Protein AF-A0A930B3C6-F1 (afdb_monomer)

Secondary structure (DSSP, 8-state):
--HHHHHHEEEE--SSS-EEEETTEEEEEEEES----HHHHHHHHHHHHHHTT-S----B--TT--SSEEEEEEEEEEETTEEEEEEEEEEEEEETTEEEEEEEEEEEEESS------HHHHHHHHTT---GGGB-SSSEEEETTEEEEPPTT-EEEETTEEEETTTEEEEEEEESSHHHHHHHHHHHHHHHTTSPPPTTEEEEEEEEEEEEEEETTEEEEEEEEEEEEEEE-SS-TT-EEEEEEEEEEEEEEETTEEEEEEEEEETTS---TTTSS-HHHHTTEEPPTT-

pLDDT: mean 91.53, std 7.31, range [47.31, 98.38]

Nearest PDB structures (foldseek):
  3lyd-assembly1_A  TM=5.993E-01  e=1.757E-02  Jonesia denitrificans DSM 20603
  1qyn-assembly1_C  TM=4.813E-01  e=1.389E-01  Escherichia coli
  5mtw-assembly1_B  TM=4.344E-01  e=1.250E-01  Mycobacterium tuberculosis H37Rv
  2ns9-assembly1_B  TM=2.604E-01  e=3.608E-01  Aeropyrum pernix
  2o2a-assembly1_B  TM=3.337E-01  e=1.968E+00  Streptococcus agalactiae 2603V/R

Foldseek 3Di:
DDPQQLQQKAWEPPPPFIWIDGQQKIKTKDKDLDADDPVVVLVVQLVVCVVVVNPFSDWDDDPPDPFDKTKDWHWDDLDQQKIKIWIWMFTWDADPNGIMTMTMIMIGIGGDHDPDDDVVNVVCVVVVSHPPQSYDDDQWGDDPNDIGGHDPQWDDPDRQWIQRPQQWIKHKGWDPDLVSLVRSLVNVVVVVVRDDDDPQKDKDWPDWDWDWKQFLNDTFIWIKIKMWIKGADPPPRVDIDIKIKIKTFGFDDDPNITMTMIIIDIPNRDADPVFRHGPVSVVGIGHPPPD

Structure (mmCIF, N/CA/C/O backbone):
data_AF-A0A930B3C6-F1
#
_entry.id   AF-A0A930B3C6-F1
#
loop_
_atom_site.group_PDB
_atom_site.id
_atom_site.type_symbol
_atom_site.label_atom_id
_atom_site.label_alt_id
_atom_site.label_comp_id
_atom_site.label_asym_id
_atom_site.label_entity_id
_atom_site.label_seq_id
_atom_site.pdbx_PDB_ins_code
_atom_site.Cartn_x
_atom_site.Cartn_y
_atom_site.Cartn_z
_atom_site.occupancy
_atom_site.B_iso_or_equiv
_atom_site.auth_seq_id
_atom_site.auth_comp_id
_atom_site.auth_asym_id
_atom_site.auth_atom_id
_atom_site.pdbx_PDB_model_num
ATOM 1 N N . GLN A 1 1 ? -23.238 -6.873 4.476 1.00 49.72 1 GLN A N 1
ATOM 2 C CA . GLN A 1 1 ? -21.834 -7.102 4.074 1.00 49.72 1 GLN A CA 1
ATOM 3 C C . GLN A 1 1 ? -21.847 -7.661 2.669 1.00 49.72 1 GLN A C 1
ATOM 5 O O . GLN A 1 1 ? -22.502 -8.676 2.438 1.00 49.72 1 GLN A O 1
ATOM 10 N N . THR A 1 2 ? -21.219 -6.973 1.723 1.00 62.22 2 THR A N 1
ATOM 11 C CA . THR A 1 2 ? -21.199 -7.442 0.335 1.00 62.22 2 THR A CA 1
ATOM 12 C C . THR A 1 2 ? -20.066 -8.456 0.169 1.00 62.22 2 THR A C 1
ATOM 14 O O . THR A 1 2 ? -18.955 -8.247 0.649 1.00 62.22 2 THR A O 1
ATOM 17 N N . LYS A 1 3 ? -20.320 -9.582 -0.516 1.00 67.38 3 LYS A N 1
ATOM 18 C CA . LYS A 1 3 ? -19.265 -10.563 -0.854 1.00 67.38 3 LYS A CA 1
ATOM 19 C C . LYS A 1 3 ? -18.105 -9.931 -1.638 1.00 67.38 3 LYS A C 1
ATOM 21 O O . LYS A 1 3 ? -17.033 -10.518 -1.711 1.00 67.38 3 LYS A O 1
ATOM 26 N N . ASP A 1 4 ? -18.336 -8.771 -2.245 1.00 80.44 4 ASP A N 1
ATOM 27 C CA . ASP A 1 4 ? -17.353 -8.045 -3.036 1.00 80.44 4 ASP A CA 1
ATOM 28 C C . ASP A 1 4 ? -16.307 -7.328 -2.168 1.00 80.44 4 ASP A C 1
ATOM 30 O O . ASP A 1 4 ? -15.112 -7.473 -2.403 1.00 80.44 4 ASP A O 1
ATOM 34 N N . ALA A 1 5 ? -16.718 -6.670 -1.080 1.00 86.00 5 ALA A N 1
ATOM 35 C CA . ALA A 1 5 ? -15.793 -6.015 -0.155 1.00 86.00 5 ALA A CA 1
ATOM 36 C C . ALA A 1 5 ? -14.787 -6.979 0.491 1.00 86.00 5 ALA A C 1
ATOM 38 O O . ALA A 1 5 ? -13.601 -6.670 0.579 1.00 86.00 5 ALA A O 1
ATOM 39 N N . GLN A 1 6 ? -15.231 -8.186 0.856 1.00 90.75 6 GLN A N 1
ATOM 40 C CA . GLN A 1 6 ? -14.354 -9.223 1.414 1.00 90.75 6 GLN A CA 1
ATOM 41 C C . GLN A 1 6 ? -13.201 -9.591 0.481 1.00 90.75 6 GLN A C 1
ATOM 43 O O . GLN A 1 6 ? -12.086 -9.806 0.946 1.00 90.75 6 GLN A O 1
ATOM 48 N N . LYS A 1 7 ? -13.437 -9.623 -0.835 1.00 91.06 7 LYS A N 1
ATOM 49 C CA . LYS A 1 7 ? -12.393 -9.946 -1.821 1.00 91.06 7 LYS A CA 1
ATOM 50 C C . LYS A 1 7 ? -11.287 -8.897 -1.869 1.00 91.06 7 LYS A C 1
ATOM 52 O O . LYS A 1 7 ? -10.175 -9.220 -2.276 1.00 91.06 7 LYS A O 1
ATOM 57 N N . ARG A 1 8 ? -11.582 -7.663 -1.456 1.00 93.50 8 ARG A N 1
ATOM 58 C CA . ARG A 1 8 ? -10.638 -6.540 -1.448 1.00 93.50 8 ARG A CA 1
ATOM 59 C C . ARG A 1 8 ? -9.794 -6.474 -0.176 1.00 93.50 8 ARG A C 1
ATOM 61 O O . ARG A 1 8 ? -8.833 -5.710 -0.155 1.00 93.50 8 ARG A O 1
ATOM 68 N N . LEU A 1 9 ? -10.136 -7.252 0.853 1.00 95.19 9 LEU A N 1
ATOM 69 C CA . LEU A 1 9 ? -9.435 -7.279 2.132 1.00 95.19 9 LEU A CA 1
ATOM 70 C C . LEU A 1 9 ? -8.314 -8.319 2.122 1.00 95.19 9 LEU A C 1
ATOM 72 O O . LEU A 1 9 ? -8.553 -9.502 1.882 1.00 95.19 9 LEU A O 1
ATOM 76 N N . TYR A 1 10 ? -7.107 -7.867 2.435 1.00 94.56 10 TYR A N 1
ATOM 77 C CA . TYR A 1 10 ? -5.899 -8.678 2.531 1.00 94.56 10 TYR A CA 1
ATOM 78 C C . TYR A 1 10 ? -5.345 -8.666 3.945 1.00 94.56 10 TYR A C 1
ATOM 80 O O . TYR A 1 10 ? -5.516 -7.687 4.673 1.00 94.56 10 TYR A O 1
ATOM 88 N N . TYR A 1 11 ? -4.665 -9.747 4.316 1.00 93.12 11 TYR A N 1
ATOM 89 C CA . TYR A 1 11 ? -4.078 -9.928 5.638 1.00 93.12 11 TYR A CA 1
ATOM 90 C C . TYR A 1 11 ? -2.655 -10.465 5.523 1.00 93.12 11 TYR A C 1
ATOM 92 O O . TYR A 1 11 ? -2.426 -11.443 4.818 1.00 93.12 11 TYR A O 1
ATOM 100 N N . ASN A 1 12 ? -1.704 -9.849 6.224 1.00 87.44 12 ASN A N 1
ATOM 101 C CA . ASN A 1 12 ? -0.352 -10.375 6.369 1.00 87.44 12 ASN A CA 1
ATOM 102 C C . ASN A 1 12 ? -0.039 -10.626 7.859 1.00 87.44 12 ASN A C 1
ATOM 104 O O . ASN A 1 12 ? -0.018 -9.667 8.637 1.00 87.44 12 ASN A O 1
ATOM 108 N N . PRO A 1 13 ? 0.212 -11.887 8.266 1.00 78.75 13 PRO A N 1
ATOM 109 C CA . PRO A 1 13 ? 0.573 -12.232 9.638 1.00 78.75 13 PRO A CA 1
ATOM 110 C C . PRO A 1 13 ? 2.062 -12.016 9.963 1.00 78.75 13 PRO A C 1
ATOM 112 O O . PRO A 1 13 ? 2.450 -12.208 11.109 1.00 78.75 13 PRO A O 1
ATOM 115 N N . MET A 1 14 ? 2.911 -11.684 8.980 1.00 65.19 14 MET A N 1
ATOM 116 C CA . MET A 1 14 ? 4.375 -11.717 9.129 1.00 65.19 14 MET A CA 1
ATOM 117 C C . MET A 1 14 ? 5.021 -10.464 9.736 1.00 65.19 14 MET A C 1
ATOM 119 O O . MET A 1 14 ? 6.233 -10.454 9.941 1.00 65.19 14 MET A O 1
ATOM 123 N N . GLU A 1 15 ? 4.254 -9.426 10.059 1.00 53.09 15 GLU A N 1
ATOM 124 C CA . GLU A 1 15 ? 4.740 -8.318 10.886 1.00 53.09 15 GLU A CA 1
ATOM 125 C C . GLU A 1 15 ? 4.260 -8.519 12.323 1.00 53.09 15 GLU A C 1
ATOM 127 O O . GLU A 1 15 ? 3.135 -8.963 12.525 1.00 53.09 15 GLU A O 1
ATOM 132 N N . GLY A 1 16 ? 5.095 -8.175 13.313 1.00 58.41 16 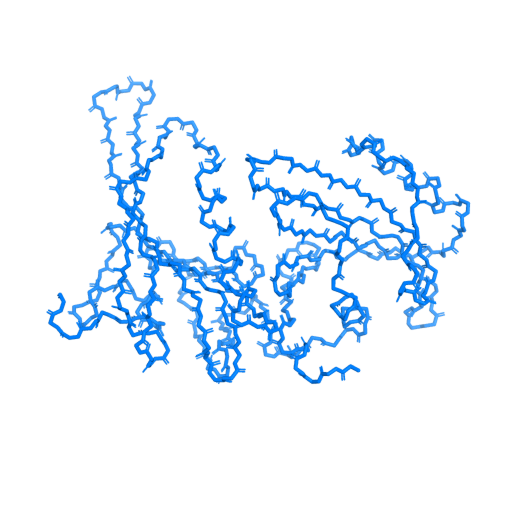GLY A N 1
ATOM 133 C CA . GLY A 1 16 ? 4.819 -8.383 14.743 1.00 58.41 16 GLY A CA 1
ATOM 134 C C . GLY A 1 16 ? 3.414 -7.971 15.214 1.00 58.41 16 GLY A C 1
ATOM 135 O O . GLY A 1 16 ? 2.904 -8.594 16.138 1.00 58.41 16 GLY A O 1
ATOM 136 N N . ASP A 1 17 ? 2.770 -7.014 14.527 1.00 60.84 17 ASP A N 1
ATOM 137 C CA . ASP A 1 17 ? 1.331 -6.755 14.625 1.00 60.84 17 ASP A CA 1
ATOM 138 C C . ASP A 1 17 ? 0.597 -7.135 13.319 1.00 60.84 17 ASP A C 1
ATOM 140 O O . ASP A 1 17 ? 0.996 -6.670 12.244 1.00 60.84 17 ASP A O 1
ATOM 144 N N . PRO A 1 18 ? -0.525 -7.885 13.393 1.00 67.75 18 PRO A N 1
ATOM 145 C CA . PRO A 1 18 ? -1.418 -8.173 12.271 1.00 67.75 18 PRO A CA 1
ATOM 146 C C . PRO A 1 18 ? -1.707 -6.938 11.407 1.00 67.75 18 PRO A C 1
ATOM 148 O O . PRO A 1 18 ? -2.305 -5.966 11.881 1.00 67.75 18 PRO A O 1
ATOM 151 N N . ALA A 1 19 ? -1.327 -6.996 10.128 1.00 87.62 19 ALA A N 1
ATOM 152 C CA . ALA A 1 19 ? -1.560 -5.916 9.177 1.00 87.62 19 ALA A CA 1
ATOM 153 C C . ALA A 1 19 ? -2.599 -6.319 8.126 1.00 87.62 19 ALA A C 1
ATOM 155 O O . ALA A 1 19 ? -2.508 -7.376 7.498 1.00 87.62 19 ALA A O 1
ATOM 156 N N . TYR A 1 20 ? -3.570 -5.440 7.910 1.00 93.88 20 TYR A N 1
ATOM 157 C CA . TYR A 1 20 ? -4.628 -5.582 6.920 1.00 93.88 20 TYR A CA 1
ATOM 158 C C . TYR A 1 20 ? -4.534 -4.465 5.885 1.00 93.88 20 TYR A C 1
ATOM 160 O O . TYR A 1 20 ? -4.103 -3.355 6.205 1.00 93.88 20 TYR A O 1
ATOM 168 N N . ALA A 1 21 ? -4.975 -4.730 4.658 1.00 94.00 21 ALA A N 1
ATOM 169 C CA . ALA A 1 21 ? -5.093 -3.708 3.621 1.00 94.00 21 ALA A CA 1
ATOM 170 C C . ALA A 1 21 ? -6.361 -3.900 2.786 1.00 94.00 21 ALA A C 1
ATOM 172 O O . ALA A 1 21 ? -6.726 -5.030 2.461 1.00 94.00 21 ALA A O 1
ATOM 173 N N . MET A 1 22 ? -7.019 -2.795 2.435 1.00 94.56 22 MET A N 1
ATOM 174 C CA . MET A 1 22 ? -8.199 -2.773 1.569 1.00 94.56 22 MET A CA 1
ATOM 175 C C . MET A 1 22 ? -8.278 -1.426 0.845 1.00 94.56 22 MET A C 1
ATOM 177 O O . MET A 1 22 ? -8.374 -0.374 1.477 1.00 94.56 22 MET A O 1
ATOM 181 N N . GLY A 1 23 ? -8.203 -1.444 -0.489 1.00 93.25 23 GLY A N 1
ATOM 182 C CA . GLY A 1 23 ? -8.085 -0.223 -1.293 1.00 93.25 23 GLY A CA 1
ATOM 183 C C . GLY A 1 23 ? -6.900 0.645 -0.852 1.00 93.25 23 GLY A C 1
ATOM 184 O O . GLY A 1 23 ? -5.773 0.161 -0.750 1.00 93.25 23 GLY A O 1
ATOM 185 N N . LYS A 1 24 ? -7.170 1.924 -0.559 1.00 90.94 24 LYS A N 1
ATOM 186 C CA . LYS A 1 24 ? -6.182 2.903 -0.062 1.00 90.94 24 LYS A CA 1
ATOM 187 C C . LYS A 1 24 ? -5.849 2.774 1.433 1.00 90.94 24 LYS A C 1
ATOM 189 O O . LYS A 1 24 ? -4.988 3.504 1.922 1.00 90.94 24 LYS A O 1
ATOM 194 N N . TYR A 1 25 ? -6.534 1.895 2.167 1.00 94.12 25 TYR A N 1
ATOM 195 C CA . TYR A 1 25 ? -6.426 1.789 3.620 1.00 94.12 25 TYR A CA 1
ATOM 196 C C . TYR A 1 25 ? -5.493 0.660 4.050 1.00 94.12 25 TYR A C 1
ATOM 198 O O . TYR A 1 25 ? -5.563 -0.457 3.532 1.00 94.12 25 TYR A O 1
ATOM 206 N N . LYS A 1 26 ? -4.668 0.935 5.062 1.00 93.69 26 LYS A N 1
ATOM 207 C CA . LYS A 1 26 ? -3.939 -0.067 5.848 1.00 93.69 26 LYS A CA 1
ATOM 208 C C . LYS A 1 26 ? -4.413 -0.005 7.292 1.00 93.69 26 LYS A C 1
ATOM 210 O O . LYS A 1 26 ? -4.645 1.082 7.807 1.00 93.69 26 LYS A O 1
ATOM 215 N N . LEU A 1 27 ? -4.538 -1.149 7.951 1.00 94.12 27 LEU A N 1
ATOM 216 C CA . LEU A 1 27 ? -4.989 -1.242 9.337 1.00 94.12 27 LEU A CA 1
ATOM 217 C C . LEU A 1 27 ? -4.056 -2.168 10.114 1.00 94.12 27 LEU A C 1
ATOM 219 O O . LEU A 1 27 ? -3.852 -3.312 9.715 1.00 94.12 27 LEU A O 1
ATOM 223 N N . LYS A 1 28 ? -3.516 -1.679 11.230 1.00 93.00 28 LYS A N 1
ATOM 224 C CA . LYS A 1 28 ? -2.840 -2.496 12.247 1.00 93.00 28 LYS A CA 1
ATOM 225 C C . LYS A 1 28 ? -3.756 -2.642 13.453 1.00 93.00 28 LYS A C 1
ATOM 227 O O . LYS A 1 28 ? -4.314 -1.640 13.902 1.00 93.00 28 LYS A O 1
ATOM 232 N N . LEU A 1 29 ? -3.937 -3.869 13.936 1.00 91.19 29 LEU A N 1
ATOM 233 C CA . LEU A 1 29 ? -4.841 -4.172 15.046 1.00 91.19 29 LEU A CA 1
ATOM 234 C C . LEU A 1 29 ? -4.070 -4.781 16.215 1.00 91.19 29 LEU A C 1
ATOM 236 O O . LEU A 1 29 ? -3.447 -5.829 16.064 1.00 91.19 29 LEU A O 1
ATOM 240 N N . GLN A 1 30 ? -4.183 -4.153 17.379 1.00 89.94 30 GLN A N 1
ATOM 241 C CA . GLN A 1 30 ? -3.633 -4.632 18.644 1.00 89.94 30 GLN A CA 1
ATOM 242 C C . GLN A 1 30 ? -4.775 -4.887 19.629 1.00 89.94 30 GLN A C 1
ATOM 244 O O . GLN A 1 30 ? -5.747 -4.132 19.655 1.00 89.94 30 GLN A O 1
ATOM 249 N N . GLY A 1 31 ? -4.670 -5.948 20.429 1.00 88.88 31 GLY A N 1
ATOM 250 C CA . GLY A 1 31 ? -5.675 -6.305 21.428 1.00 88.88 31 GLY A CA 1
ATOM 251 C C . GLY A 1 31 ? -5.100 -6.342 22.836 1.00 88.88 31 GLY A C 1
ATOM 252 O O . GLY A 1 31 ? -4.018 -6.882 23.051 1.00 88.88 31 GLY A O 1
ATOM 253 N N . PHE A 1 32 ? -5.855 -5.797 23.785 1.00 88.56 32 PHE A N 1
ATOM 254 C CA . PHE A 1 32 ? -5.514 -5.720 25.200 1.00 88.56 32 PHE A CA 1
ATOM 255 C C . PHE A 1 32 ? -6.617 -6.388 26.023 1.00 88.56 32 PHE A C 1
ATOM 257 O O . PHE A 1 32 ? -7.808 -6.221 25.743 1.00 88.56 32 PHE A O 1
ATOM 264 N N . ALA A 1 33 ? -6.221 -7.149 27.045 1.00 88.06 33 ALA A N 1
ATOM 265 C CA . ALA A 1 33 ? -7.132 -7.800 27.986 1.00 88.06 33 ALA A CA 1
ATOM 266 C C . ALA A 1 33 ? -7.655 -6.794 29.031 1.00 88.06 33 ALA A C 1
ATOM 268 O O . ALA A 1 33 ? -7.457 -6.955 30.232 1.00 88.06 33 ALA A O 1
ATOM 269 N N . GLU A 1 34 ? -8.286 -5.730 28.544 1.00 87.69 34 GLU A N 1
ATOM 270 C CA . GLU A 1 34 ? -8.824 -4.613 29.317 1.00 87.69 34 GLU A CA 1
ATOM 271 C C . GLU A 1 34 ? -10.259 -4.340 28.863 1.00 87.69 34 GLU A C 1
ATOM 273 O O . GLU A 1 34 ? -10.587 -4.504 27.687 1.00 87.69 34 GLU A O 1
ATOM 278 N N . SER A 1 35 ? -11.128 -3.915 29.777 1.00 88.88 35 SER A N 1
ATOM 279 C CA . SER A 1 35 ? -12.481 -3.496 29.419 1.00 88.88 35 SER A CA 1
ATOM 280 C C . SER A 1 35 ? -12.492 -2.058 28.903 1.00 88.88 35 SER A C 1
ATOM 282 O O . SER A 1 35 ? -11.696 -1.209 29.306 1.00 88.88 35 SER A O 1
ATOM 284 N N . PHE A 1 36 ? -13.430 -1.763 28.005 1.00 92.69 36 PHE A N 1
ATOM 285 C CA . PHE A 1 36 ? -13.649 -0.398 27.545 1.00 92.69 36 PHE A CA 1
ATOM 286 C C . PHE A 1 36 ? -14.388 0.402 28.621 1.00 92.69 36 PHE A C 1
ATOM 288 O O . PHE A 1 36 ? -15.610 0.318 28.745 1.00 92.69 36 PHE A O 1
ATOM 295 N N . ASP A 1 37 ? -13.645 1.201 29.379 1.00 94.50 37 ASP A N 1
ATOM 296 C CA . ASP A 1 37 ? -14.203 2.245 30.236 1.00 94.50 37 ASP A CA 1
ATOM 297 C C . ASP A 1 37 ? -14.057 3.615 29.568 1.00 94.50 37 ASP A C 1
ATOM 299 O O . ASP A 1 37 ? -13.004 3.953 29.025 1.00 94.50 37 ASP A O 1
ATOM 303 N N . THR A 1 38 ? -15.114 4.426 29.603 1.00 93.00 38 THR A N 1
ATOM 304 C CA . THR A 1 38 ? -15.140 5.703 28.876 1.00 93.00 38 THR A CA 1
ATOM 305 C C . THR A 1 38 ? -14.103 6.698 29.397 1.00 93.00 38 THR A C 1
ATOM 307 O O . THR A 1 38 ? -13.466 7.385 28.594 1.00 93.00 38 THR A O 1
ATOM 310 N N . LEU A 1 39 ? -13.932 6.806 30.716 1.00 93.56 39 LEU A N 1
ATOM 311 C CA . LEU A 1 39 ? -13.027 7.784 31.316 1.00 93.56 39 LEU A CA 1
ATOM 312 C C . LEU A 1 39 ? -11.572 7.338 31.144 1.00 93.56 39 LEU A C 1
ATOM 314 O O . LEU A 1 39 ? -10.736 8.116 30.676 1.00 93.56 39 LEU A O 1
ATOM 318 N N . VAL A 1 40 ? -11.295 6.068 31.447 1.00 92.75 40 VAL A N 1
ATOM 319 C CA . VAL A 1 40 ? -9.966 5.461 31.304 1.00 92.75 40 VAL A CA 1
ATOM 320 C C . VAL A 1 40 ? -9.520 5.482 29.845 1.00 92.75 40 VAL A C 1
ATOM 322 O O . VAL A 1 40 ? -8.400 5.901 29.558 1.00 92.75 40 VAL A O 1
ATOM 325 N N . THR A 1 41 ? -10.398 5.127 28.901 1.00 94.06 41 THR A N 1
ATOM 326 C CA . THR A 1 41 ? -10.058 5.123 27.469 1.00 94.06 41 THR A CA 1
ATOM 327 C C . THR A 1 41 ? -9.690 6.520 26.982 1.00 94.06 41 THR A C 1
ATOM 329 O O . THR A 1 41 ? -8.654 6.687 26.341 1.00 94.06 41 THR A O 1
ATOM 332 N N . LYS A 1 42 ? -10.477 7.550 27.326 1.00 93.88 42 LYS A N 1
ATOM 333 C CA . LYS A 1 42 ? -10.155 8.938 26.952 1.00 93.88 42 LYS A CA 1
ATOM 334 C C . LYS A 1 42 ? -8.812 9.382 27.533 1.00 93.88 42 LYS A C 1
ATOM 336 O O . LYS A 1 42 ? -8.020 9.998 26.822 1.00 93.88 42 LYS A O 1
ATOM 341 N N . GLN A 1 43 ? -8.523 9.035 28.787 1.00 93.00 43 GLN A N 1
ATOM 342 C CA . GLN A 1 43 ? -7.234 9.350 29.404 1.00 93.00 43 GLN A CA 1
ATOM 343 C C . GLN A 1 43 ? -6.071 8.615 28.717 1.00 93.00 43 GLN A C 1
ATOM 345 O O . GLN A 1 43 ? -5.040 9.227 28.426 1.00 93.00 43 GLN A O 1
ATOM 350 N N . ASN A 1 44 ? -6.243 7.330 28.399 1.00 91.38 44 ASN A N 1
ATOM 351 C CA . ASN A 1 44 ? -5.256 6.526 27.677 1.00 91.38 44 ASN A CA 1
ATOM 352 C C . ASN A 1 44 ? -4.992 7.080 26.274 1.00 91.38 44 ASN A C 1
ATOM 354 O O . ASN A 1 44 ? -3.837 7.144 25.855 1.00 91.38 44 ASN A O 1
ATOM 358 N N . MET A 1 45 ? -6.025 7.559 25.580 1.00 93.56 45 MET A N 1
ATOM 359 C CA . MET A 1 45 ? -5.890 8.233 24.287 1.00 93.56 45 MET A CA 1
ATOM 360 C C . MET A 1 45 ? -5.072 9.519 24.391 1.00 93.56 45 MET A C 1
ATOM 362 O O . MET A 1 45 ? -4.156 9.721 23.599 1.00 93.56 45 MET A O 1
ATOM 366 N N . VAL A 1 46 ? -5.335 10.363 25.393 1.00 92.81 46 VAL A N 1
ATOM 367 C CA . VAL A 1 46 ? -4.542 11.583 25.627 1.00 92.81 46 VAL A CA 1
ATOM 368 C C . VAL A 1 46 ? -3.078 11.235 25.916 1.00 92.81 46 VAL A C 1
ATOM 370 O O . VAL A 1 46 ? -2.168 11.872 25.380 1.00 92.81 46 VAL A O 1
ATOM 373 N N . ASN A 1 47 ? -2.827 10.204 26.726 1.00 91.94 47 ASN A N 1
ATOM 374 C CA . ASN A 1 47 ? -1.472 9.735 27.025 1.00 91.94 47 ASN A CA 1
ATOM 375 C C . ASN A 1 47 ? -0.774 9.183 25.772 1.00 91.94 47 ASN A C 1
ATOM 377 O O . ASN A 1 47 ? 0.389 9.508 25.520 1.00 91.94 47 ASN A O 1
ATOM 381 N N . PHE A 1 48 ? -1.489 8.401 24.959 1.00 90.38 48 PHE A N 1
ATOM 382 C CA . PHE A 1 48 ? -1.010 7.897 23.674 1.00 90.38 48 PHE A CA 1
ATOM 383 C C . PHE A 1 48 ? -0.656 9.046 22.728 1.00 90.38 48 PHE A C 1
ATOM 385 O O . PHE A 1 48 ? 0.426 9.038 22.141 1.00 90.38 48 PHE A O 1
ATOM 392 N N . ALA A 1 49 ? -1.521 10.055 22.614 1.00 91.19 49 ALA A N 1
ATOM 393 C CA . ALA A 1 49 ? -1.291 11.218 21.767 1.00 91.19 49 ALA A CA 1
ATOM 394 C C . ALA A 1 49 ? -0.016 11.965 22.175 1.00 91.19 49 ALA A C 1
ATOM 396 O O . ALA A 1 49 ? 0.853 12.199 21.338 1.00 91.19 49 ALA A O 1
ATOM 397 N N . LYS A 1 50 ? 0.149 12.244 23.476 1.00 91.25 50 LYS A N 1
ATOM 398 C CA . LYS A 1 50 ? 1.351 12.894 24.024 1.00 91.25 50 LYS A CA 1
ATOM 399 C C . LYS A 1 50 ? 2.618 12.085 23.751 1.00 91.25 50 LYS A C 1
ATOM 401 O O . LYS A 1 50 ? 3.598 12.645 23.270 1.00 91.25 50 LYS A O 1
ATOM 406 N N . LYS A 1 51 ? 2.588 10.773 24.016 1.00 91.88 51 LYS A N 1
ATOM 407 C CA . LYS A 1 51 ? 3.726 9.864 23.795 1.00 91.88 51 LYS A CA 1
ATOM 408 C C . LYS A 1 51 ? 4.149 9.804 22.324 1.00 91.88 51 LYS A C 1
ATOM 410 O O . LYS A 1 51 ? 5.331 9.656 22.045 1.00 91.88 51 LYS A O 1
ATOM 415 N N . ASN A 1 52 ? 3.193 9.909 21.403 1.00 87.56 52 ASN A N 1
ATOM 416 C CA . ASN A 1 52 ? 3.428 9.815 19.962 1.00 87.56 52 ASN A CA 1
ATOM 417 C C . ASN A 1 52 ? 3.461 11.183 19.260 1.00 87.56 52 ASN A C 1
ATOM 419 O O . ASN A 1 52 ? 3.408 11.235 18.034 1.00 87.56 52 ASN A O 1
ATOM 423 N N . HIS A 1 53 ? 3.531 12.286 20.015 1.00 88.75 53 HIS A N 1
ATOM 424 C CA . HIS A 1 53 ? 3.559 13.655 19.486 1.00 88.75 53 HIS A CA 1
ATOM 425 C C . HIS A 1 53 ? 2.394 13.990 18.529 1.00 88.75 53 HIS A C 1
ATOM 427 O O . HIS A 1 53 ? 2.542 14.766 17.584 1.00 88.75 53 HIS A O 1
ATOM 433 N N . ILE A 1 54 ? 1.213 13.419 18.779 1.00 88.81 54 ILE A N 1
ATOM 434 C CA . ILE A 1 54 ? -0.022 13.748 18.062 1.00 88.81 54 ILE A CA 1
ATOM 435 C C . ILE A 1 54 ? -0.609 15.021 18.680 1.00 88.81 54 ILE A C 1
ATOM 437 O O . ILE A 1 54 ? -0.914 15.055 19.871 1.00 88.81 54 ILE A O 1
ATOM 441 N N . LEU A 1 55 ? -0.760 16.065 17.858 1.00 86.31 55 LEU A N 1
ATOM 442 C CA . LEU A 1 55 ? -1.235 17.382 18.298 1.00 86.31 55 LEU A CA 1
ATOM 443 C C . LEU A 1 55 ? -2.723 17.386 18.671 1.00 86.31 55 LEU A C 1
ATOM 445 O O . LEU A 1 55 ? -3.106 18.018 19.653 1.00 86.31 55 LEU A O 1
ATOM 449 N N . ASP A 1 56 ? -3.559 16.683 17.901 1.00 88.12 56 ASP A N 1
ATOM 450 C CA . ASP A 1 56 ? -4.980 16.542 18.212 1.00 88.12 56 ASP A CA 1
ATOM 451 C C . ASP A 1 56 ? -5.168 15.479 19.299 1.00 88.12 56 ASP A C 1
ATOM 453 O O . ASP A 1 56 ? -5.017 14.278 19.071 1.00 88.12 56 ASP A O 1
ATOM 457 N N . THR A 1 57 ? -5.463 15.947 20.507 1.00 89.69 57 THR A N 1
ATOM 458 C CA . THR A 1 57 ? -5.665 15.101 21.689 1.00 89.69 57 THR A CA 1
ATOM 459 C C . THR A 1 57 ? -7.139 14.905 22.025 1.00 89.69 57 THR A C 1
ATOM 461 O O . THR A 1 57 ? -7.437 14.259 23.028 1.00 89.69 57 THR A O 1
ATOM 464 N N . ILE A 1 58 ? -8.059 15.453 21.222 1.00 91.88 58 ILE A N 1
ATOM 465 C CA . ILE A 1 58 ? -9.495 15.442 21.503 1.00 91.88 58 ILE A CA 1
ATOM 466 C C . ILE A 1 58 ? -10.089 14.121 20.994 1.00 91.88 58 ILE A C 1
ATOM 468 O O . ILE A 1 58 ? -10.122 13.895 19.784 1.00 91.88 58 ILE A O 1
ATOM 472 N N . PRO A 1 59 ? -10.598 13.237 21.876 1.00 93.56 59 PRO A N 1
ATOM 473 C CA . PRO A 1 59 ? -11.246 12.005 21.441 1.00 93.56 59 PRO A CA 1
ATOM 474 C C . PRO A 1 59 ? -12.537 12.305 20.671 1.00 93.56 59 PRO A C 1
ATOM 476 O O . PRO A 1 59 ? -13.442 12.961 21.192 1.00 93.56 59 PRO A O 1
ATOM 479 N N . LYS A 1 60 ? -12.638 11.782 19.448 1.00 94.12 60 LYS A N 1
ATOM 480 C CA . LYS A 1 60 ? -13.800 11.921 18.557 1.00 94.12 60 LYS A CA 1
ATOM 481 C C . LYS A 1 60 ? -14.619 10.631 18.513 1.00 94.12 60 LYS A C 1
ATOM 483 O O . LYS A 1 60 ? -14.131 9.563 18.886 1.00 94.12 60 LYS A O 1
ATOM 488 N N . GLN A 1 61 ? -15.859 10.724 18.036 1.00 93.50 61 GLN A N 1
ATOM 489 C CA . GLN A 1 61 ? -16.729 9.575 17.769 1.00 93.50 61 GLN A CA 1
ATOM 490 C C . GLN A 1 61 ? -17.165 9.559 16.312 1.00 93.50 61 GLN A C 1
ATOM 492 O O . GLN A 1 61 ? -17.458 10.601 15.730 1.00 93.50 61 GLN A O 1
ATOM 497 N N . ASN A 1 62 ? -17.208 8.368 15.724 1.00 91.50 62 ASN A N 1
ATOM 498 C CA . ASN A 1 62 ? -17.694 8.161 14.373 1.00 91.50 62 ASN A CA 1
ATOM 499 C C . ASN A 1 62 ? -19.141 7.647 14.456 1.00 91.50 62 ASN A C 1
ATOM 501 O O . ASN A 1 62 ? -19.355 6.505 14.866 1.00 91.50 62 ASN A O 1
ATOM 505 N N . PRO A 1 63 ? -20.147 8.443 14.047 1.00 90.69 63 PRO A N 1
ATOM 506 C CA . PRO A 1 63 ? -21.558 8.084 14.214 1.00 90.69 63 PRO A CA 1
ATOM 507 C C . PRO A 1 63 ? -21.973 6.850 13.401 1.00 90.69 63 PRO A C 1
ATOM 509 O O . PRO A 1 63 ? -23.035 6.282 13.633 1.00 90.69 63 PRO A O 1
ATOM 512 N N . ARG A 1 64 ? -21.145 6.422 12.441 1.00 89.75 64 ARG A N 1
ATOM 513 C CA . ARG A 1 64 ? -21.389 5.236 11.616 1.00 89.75 64 ARG A CA 1
ATOM 514 C C . ARG A 1 64 ? -20.919 3.926 12.276 1.00 89.75 64 ARG A C 1
ATOM 516 O O . ARG A 1 64 ? -21.149 2.861 11.711 1.00 89.75 64 ARG A O 1
ATOM 523 N N . LEU A 1 65 ? -20.256 3.979 13.436 1.00 89.38 65 LEU A N 1
ATOM 524 C CA . LEU A 1 65 ? -19.814 2.799 14.188 1.00 89.38 65 LEU A CA 1
ATOM 525 C C . LEU A 1 65 ? -20.729 2.558 15.395 1.00 89.38 65 LEU A C 1
ATOM 527 O O . LEU A 1 65 ? -20.816 3.384 16.297 1.00 89.38 65 LEU A O 1
ATOM 531 N N . ALA A 1 66 ? -21.377 1.391 15.428 1.00 89.25 66 ALA A N 1
ATOM 532 C CA . ALA A 1 66 ? -22.369 1.032 16.449 1.00 89.25 66 ALA A CA 1
ATOM 533 C C . ALA A 1 66 ? -21.772 0.491 17.766 1.00 89.25 66 ALA A C 1
ATOM 535 O O . ALA A 1 66 ? -22.504 0.180 18.701 1.00 89.25 66 ALA A O 1
ATOM 536 N N . MET A 1 67 ? -20.451 0.335 17.836 1.00 90.69 67 MET A N 1
ATOM 537 C CA . MET A 1 67 ? -19.737 -0.213 18.994 1.00 90.69 67 MET A CA 1
ATOM 538 C C . MET A 1 67 ? -19.117 0.892 19.853 1.00 90.69 67 MET A C 1
ATOM 540 O O . MET A 1 67 ? -18.829 1.965 19.319 1.00 90.69 67 MET A O 1
ATOM 544 N N . PRO A 1 68 ? -18.868 0.660 21.156 1.00 94.81 68 PRO A N 1
ATOM 545 C CA . PRO A 1 68 ? -18.159 1.617 21.998 1.00 94.81 68 PRO A CA 1
ATOM 546 C C . PRO A 1 68 ? -16.779 1.912 21.418 1.00 94.81 68 PRO A C 1
ATOM 548 O O . PRO A 1 68 ? -15.957 1.011 21.261 1.00 94.81 68 PRO A O 1
ATOM 551 N N . HIS A 1 69 ? -16.531 3.166 21.061 1.00 96.00 69 HIS A N 1
ATOM 552 C CA . HIS A 1 69 ? -15.243 3.569 20.525 1.00 96.00 69 HIS A CA 1
ATOM 553 C C . HIS A 1 69 ? -14.995 5.064 20.713 1.00 96.00 69 HIS A C 1
ATOM 555 O O . HIS A 1 69 ? -15.922 5.858 20.904 1.00 96.00 69 HIS A O 1
ATOM 561 N N . TYR A 1 70 ? -13.726 5.425 20.591 1.00 96.56 70 TYR A N 1
ATOM 562 C CA . TYR A 1 70 ? -13.262 6.782 20.339 1.00 96.56 70 TYR A CA 1
ATOM 563 C C . TYR A 1 70 ? -12.086 6.724 19.367 1.00 96.56 70 TYR A C 1
ATOM 565 O O . TYR A 1 70 ? -11.421 5.692 19.263 1.00 96.56 70 TYR A O 1
ATOM 573 N N . TYR A 1 71 ? -11.804 7.816 18.664 1.00 95.56 71 TYR A N 1
ATOM 574 C CA . TYR A 1 71 ? -10.618 7.893 17.816 1.00 95.56 71 TYR A CA 1
ATOM 575 C C . TYR A 1 71 ? -9.883 9.227 17.921 1.00 95.56 71 TYR A C 1
ATOM 577 O O . TYR A 1 71 ? -10.458 10.244 18.311 1.00 95.56 71 TYR A O 1
ATOM 585 N N . LEU A 1 72 ? -8.598 9.189 17.576 1.00 95.31 72 LEU A N 1
ATOM 586 C CA . LEU A 1 72 ? -7.745 10.353 17.346 1.00 95.31 72 LEU A CA 1
ATOM 587 C C . LEU A 1 72 ? -7.338 10.415 15.880 1.00 95.31 72 LEU A C 1
ATOM 589 O O . LEU A 1 72 ? -7.276 9.388 15.200 1.00 95.31 72 LEU A O 1
ATOM 593 N N . THR A 1 73 ? -6.999 11.614 15.423 1.00 93.56 73 THR A N 1
ATOM 594 C CA . THR A 1 73 ? -6.539 11.862 14.056 1.00 93.56 73 THR A CA 1
ATOM 595 C C . THR A 1 73 ? -5.167 12.501 14.047 1.00 93.56 73 THR A C 1
ATOM 597 O O . THR A 1 73 ? -4.870 13.389 14.842 1.00 93.56 73 THR A O 1
ATOM 600 N N . HIS A 1 74 ? -4.343 12.079 13.101 1.00 92.75 74 HIS A N 1
ATOM 601 C CA . HIS A 1 74 ? -3.051 12.671 12.820 1.00 92.75 74 HIS A CA 1
ATOM 602 C C . HIS A 1 74 ? -2.883 12.813 11.310 1.00 92.75 74 HIS A C 1
ATOM 604 O O . HIS A 1 74 ? -3.122 11.866 10.561 1.00 92.75 74 HIS A O 1
ATOM 610 N N . TYR A 1 75 ? -2.439 13.989 10.876 1.00 93.25 75 TYR A N 1
ATOM 611 C CA . TYR A 1 75 ? -2.200 14.292 9.472 1.00 93.25 75 TYR A CA 1
ATOM 612 C C . TYR A 1 75 ? -0.758 14.705 9.272 1.00 93.25 75 TYR A C 1
ATOM 614 O O . TYR A 1 75 ? -0.232 15.541 10.010 1.00 93.25 75 TYR A O 1
ATOM 622 N N . LYS A 1 76 ? -0.149 14.169 8.222 1.00 92.19 76 LYS A N 1
ATOM 623 C CA . LYS A 1 76 ? 1.167 14.585 7.763 1.00 92.19 76 LYS A CA 1
ATOM 624 C C . LYS A 1 76 ? 1.063 15.041 6.315 1.00 92.19 76 LYS A C 1
ATOM 626 O O . LYS A 1 76 ? 0.747 14.244 5.430 1.00 92.19 76 LYS A O 1
ATOM 631 N N . LYS A 1 77 ? 1.337 16.326 6.079 1.00 92.62 77 LYS A N 1
ATOM 632 C CA . LYS A 1 77 ? 1.506 16.855 4.725 1.00 92.62 77 LYS A CA 1
ATOM 633 C C . LYS A 1 77 ? 2.846 16.373 4.185 1.00 92.62 77 LYS A C 1
ATOM 635 O O . LYS A 1 77 ? 3.883 16.664 4.776 1.00 92.62 77 LYS A O 1
ATOM 640 N N . ASN A 1 78 ? 2.811 15.647 3.079 1.00 89.19 78 ASN A N 1
ATOM 641 C CA . ASN A 1 78 ? 4.006 15.160 2.397 1.00 89.19 78 ASN A CA 1
ATOM 642 C C . ASN A 1 78 ? 4.317 15.976 1.133 1.00 89.19 78 ASN A C 1
ATOM 644 O O . ASN A 1 78 ? 5.479 16.157 0.792 1.00 89.19 78 ASN A O 1
ATOM 648 N N . GLY A 1 79 ? 3.279 16.503 0.481 1.00 87.19 79 GLY A N 1
ATOM 649 C CA . GLY A 1 79 ? 3.361 17.377 -0.688 1.00 87.19 79 GLY A CA 1
ATOM 650 C C . GLY A 1 79 ? 2.098 18.226 -0.821 1.00 87.19 79 GLY A C 1
ATOM 651 O O . GLY A 1 79 ? 1.242 18.199 0.065 1.00 87.19 79 GLY A O 1
ATOM 652 N N . GLU A 1 80 ? 1.968 18.998 -1.902 1.00 85.75 80 GLU A N 1
ATOM 653 C CA . GLU A 1 80 ? 0.789 19.853 -2.128 1.00 85.75 80 GLU A CA 1
ATOM 654 C C . GLU A 1 80 ? -0.516 19.049 -2.131 1.00 85.75 80 GLU A C 1
ATOM 656 O O . GLU A 1 80 ? -1.407 19.362 -1.342 1.00 85.75 80 GLU A O 1
ATOM 661 N N . ASN A 1 81 ? -0.553 17.962 -2.909 1.00 87.19 81 ASN A N 1
ATOM 662 C CA . ASN A 1 81 ? -1.705 17.068 -3.066 1.00 87.19 81 ASN A CA 1
ATOM 663 C C . ASN A 1 81 ? -1.443 15.677 -2.473 1.00 87.19 81 ASN A C 1
ATOM 665 O O . ASN A 1 81 ? -1.953 14.673 -2.956 1.00 87.19 81 ASN A O 1
ATOM 669 N N . HIS A 1 82 ? -0.620 15.596 -1.425 1.00 92.69 82 HIS A N 1
ATOM 670 C CA . HIS A 1 82 ? -0.317 14.318 -0.793 1.00 92.69 82 HIS A CA 1
ATOM 671 C C . HIS A 1 82 ? -0.308 14.445 0.726 1.00 92.69 82 HIS A C 1
ATOM 673 O O . HIS A 1 82 ? 0.649 14.934 1.338 1.00 92.69 82 HIS A O 1
ATOM 679 N N . TRP A 1 83 ? -1.361 13.922 1.341 1.00 94.25 83 TRP A N 1
ATOM 680 C CA . TRP A 1 83 ? -1.539 13.845 2.783 1.00 94.25 83 TRP A CA 1
ATOM 681 C C . TRP A 1 83 ? -1.576 12.396 3.225 1.00 94.25 83 TRP A C 1
ATOM 683 O O . TRP A 1 83 ? -2.318 11.582 2.682 1.00 94.25 83 TRP A O 1
ATOM 693 N N . GLN A 1 84 ? -0.772 12.083 4.233 1.00 92.94 84 GLN A N 1
ATOM 694 C CA . GLN A 1 84 ? -0.902 10.844 4.974 1.00 92.94 84 GLN A CA 1
ATOM 695 C C . GLN A 1 84 ? -1.843 11.089 6.152 1.00 92.94 84 GLN A C 1
ATOM 697 O O . GLN A 1 84 ? -1.565 11.929 7.012 1.00 92.94 84 GLN A O 1
ATOM 702 N N . ASN A 1 85 ? -2.940 10.340 6.186 1.00 94.75 85 ASN A N 1
ATOM 703 C CA . ASN A 1 85 ? -3.928 10.386 7.257 1.00 94.75 85 ASN A CA 1
ATOM 704 C C . ASN A 1 85 ? -3.767 9.148 8.127 1.00 94.75 85 ASN A C 1
ATOM 706 O O . ASN A 1 85 ? -3.698 8.031 7.607 1.00 94.75 85 ASN A O 1
ATOM 710 N N . THR A 1 86 ? -3.745 9.348 9.436 1.00 94.31 86 THR A N 1
ATOM 711 C CA . THR A 1 86 ? -3.714 8.279 10.427 1.00 94.31 86 THR A CA 1
ATOM 712 C C . THR A 1 86 ? -4.853 8.487 11.412 1.00 94.31 86 THR A C 1
ATOM 714 O O . THR A 1 86 ? -4.961 9.540 12.039 1.00 94.31 86 THR A O 1
ATOM 717 N N . MET A 1 87 ? -5.677 7.462 11.578 1.00 94.25 87 MET A N 1
ATOM 718 C CA . MET A 1 87 ? -6.779 7.420 12.525 1.00 94.25 87 MET A CA 1
ATOM 719 C C . MET A 1 87 ? -6.508 6.296 13.520 1.00 94.25 87 MET A C 1
ATOM 721 O O . MET A 1 87 ? -6.319 5.147 13.122 1.00 94.25 87 MET A O 1
ATOM 725 N N . VAL A 1 88 ? -6.476 6.619 14.810 1.00 94.56 88 VAL A N 1
ATOM 726 C CA . VAL A 1 88 ? -6.212 5.645 15.877 1.00 94.56 88 VAL A CA 1
ATOM 727 C C . VAL A 1 88 ? -7.489 5.448 16.672 1.00 94.56 88 VAL A C 1
ATOM 729 O O . VAL A 1 88 ? -7.875 6.320 17.448 1.00 94.56 88 VAL A O 1
ATOM 732 N N . TYR A 1 89 ? -8.149 4.317 16.451 1.00 95.25 89 TYR A N 1
ATOM 733 C CA . TYR A 1 89 ? -9.379 3.934 17.129 1.00 95.25 89 TYR A CA 1
ATOM 734 C C . TYR A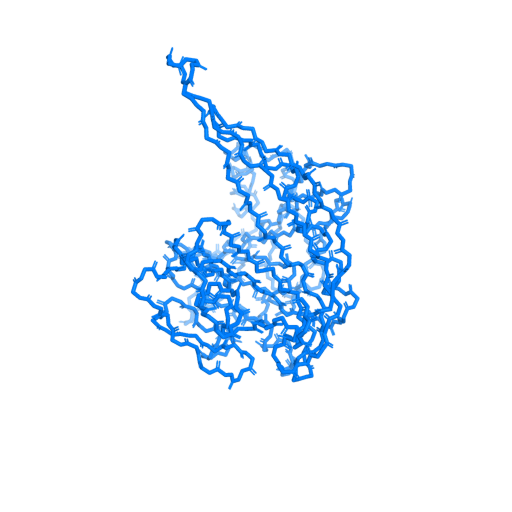 1 89 ? -9.073 3.102 18.369 1.00 95.25 89 TYR A C 1
ATOM 736 O O . TYR A 1 89 ? -8.296 2.154 18.305 1.00 95.25 89 TYR A O 1
ATOM 744 N N . PHE A 1 90 ? -9.746 3.425 19.465 1.00 96.12 90 PHE A N 1
ATOM 745 C CA . PHE A 1 90 ? -9.841 2.624 20.677 1.00 96.12 90 PHE A CA 1
ATOM 746 C C . PHE A 1 90 ? -11.258 2.064 20.710 1.00 96.12 90 PHE A C 1
ATOM 748 O O . PHE A 1 90 ? -12.214 2.838 20.737 1.00 96.12 90 PHE A O 1
ATOM 755 N N . ILE A 1 91 ? -11.398 0.745 20.635 1.00 95.31 91 ILE A N 1
ATOM 756 C CA . ILE A 1 91 ? -12.671 0.060 20.394 1.00 95.31 91 ILE A CA 1
ATOM 757 C C . ILE A 1 91 ? -12.904 -0.954 21.508 1.00 95.31 91 ILE A C 1
ATOM 759 O O . ILE A 1 91 ? -12.078 -1.838 21.730 1.00 95.31 91 ILE A O 1
ATOM 763 N N . GLY A 1 92 ? -14.045 -0.852 22.178 1.00 94.88 92 GLY A N 1
ATOM 764 C CA . GLY A 1 92 ? -14.529 -1.882 23.083 1.00 94.88 92 GLY A CA 1
ATOM 765 C C . GLY A 1 92 ? -15.158 -3.024 22.303 1.00 94.88 92 GLY A C 1
ATOM 766 O O . GLY A 1 92 ? -16.047 -2.801 21.479 1.00 94.88 92 GLY A O 1
ATOM 767 N N . ASN A 1 93 ? -14.704 -4.247 22.559 1.00 91.56 93 ASN A N 1
ATOM 768 C CA . ASN A 1 93 ? -15.230 -5.440 21.909 1.00 91.56 93 ASN A CA 1
ATOM 769 C C . ASN A 1 93 ? -15.301 -6.625 22.886 1.00 91.56 93 ASN A C 1
ATOM 771 O O . ASN A 1 93 ? -14.752 -6.575 23.985 1.00 91.56 93 ASN A O 1
ATOM 775 N N . LYS A 1 94 ? -15.971 -7.704 22.472 1.00 89.81 94 LYS A N 1
ATOM 776 C CA . LYS A 1 94 ? -16.001 -8.984 23.184 1.00 89.81 94 LYS A CA 1
ATOM 777 C C . LYS A 1 94 ? -15.436 -10.087 22.302 1.00 89.81 94 LYS A C 1
ATOM 779 O O . LYS A 1 94 ? -15.995 -10.386 21.249 1.00 89.81 94 LYS A O 1
ATOM 784 N N . ILE A 1 95 ? -14.356 -10.721 22.747 1.00 84.44 95 ILE A N 1
ATOM 785 C CA . ILE A 1 95 ? -13.762 -11.885 22.079 1.00 84.44 95 ILE A CA 1
ATOM 786 C C . ILE A 1 95 ? -13.918 -13.080 23.012 1.00 84.44 95 ILE A C 1
ATOM 788 O O . ILE A 1 95 ? -13.476 -13.037 24.156 1.00 84.44 95 ILE A O 1
ATOM 792 N N . GLU A 1 96 ? -14.591 -14.133 22.537 1.00 85.12 96 GLU A N 1
ATOM 793 C CA . GLU A 1 96 ? -14.844 -15.359 23.320 1.00 85.12 96 GLU A CA 1
ATOM 794 C C . GLU A 1 96 ? -15.506 -15.072 24.685 1.00 85.12 96 GLU A C 1
ATOM 796 O O . GLU A 1 96 ? -15.204 -15.691 25.701 1.00 85.12 96 GLU A O 1
ATOM 801 N N . GLY A 1 97 ? -16.406 -14.083 24.712 1.00 86.25 97 GLY A N 1
ATOM 802 C CA . GLY A 1 97 ? -17.135 -13.670 25.915 1.00 86.25 97 GLY A CA 1
ATOM 803 C C . GLY A 1 97 ? -16.348 -12.782 26.885 1.00 86.25 97 GLY A C 1
ATOM 804 O O . GLY A 1 97 ? -16.937 -12.309 27.854 1.00 86.25 97 GLY A O 1
ATOM 805 N N . LYS A 1 98 ? -15.063 -12.512 26.626 1.00 88.62 98 LYS A N 1
ATOM 806 C CA . LYS A 1 98 ? -14.228 -11.616 27.436 1.00 88.62 98 LYS A CA 1
ATOM 807 C C . LYS A 1 98 ? -14.199 -10.217 26.834 1.00 88.62 98 LYS A C 1
ATOM 809 O O . LYS A 1 98 ? -14.044 -10.076 25.619 1.00 88.62 98 LYS A O 1
ATOM 814 N N . ASP A 1 99 ? -14.329 -9.204 27.685 1.00 91.81 99 ASP A N 1
ATOM 815 C CA . ASP A 1 99 ? -14.137 -7.814 27.279 1.00 91.81 99 ASP A CA 1
ATOM 816 C C . ASP A 1 99 ? -12.678 -7.586 26.881 1.00 91.81 99 ASP A C 1
ATOM 818 O O . ASP A 1 99 ? -11.751 -8.024 27.567 1.00 91.81 99 ASP A O 1
ATOM 822 N N . VAL A 1 100 ? -12.496 -6.922 25.746 1.00 91.88 100 VAL A N 1
ATOM 823 C CA . VAL A 1 100 ? -11.191 -6.547 25.213 1.00 91.88 100 VAL A CA 1
ATOM 824 C C . VAL A 1 100 ? -11.226 -5.116 24.695 1.00 91.88 100 VAL A C 1
ATOM 826 O O . VAL A 1 100 ? -12.218 -4.662 24.111 1.00 91.88 100 VAL A O 1
ATOM 829 N N . LEU A 1 101 ? -10.102 -4.429 24.851 1.00 93.38 101 LEU A N 1
ATOM 830 C CA . LEU A 1 101 ? -9.835 -3.146 24.232 1.00 93.38 101 LEU A CA 1
ATOM 831 C C . LEU A 1 101 ? -8.987 -3.403 22.991 1.00 93.38 101 LEU A C 1
ATOM 833 O O . LEU A 1 101 ? -7.911 -3.995 23.066 1.00 93.38 101 LEU A O 1
ATOM 837 N N . LEU A 1 102 ? -9.475 -2.966 21.839 1.00 93.25 102 LEU A N 1
ATOM 838 C CA . LEU A 1 102 ? -8.758 -3.058 20.577 1.00 93.25 102 LEU A CA 1
ATOM 839 C C . LEU A 1 102 ? -8.256 -1.673 20.181 1.00 93.25 102 LEU A C 1
ATOM 841 O O . LEU A 1 102 ? -9.031 -0.716 20.157 1.00 93.25 102 LEU A O 1
ATOM 845 N N . ILE A 1 103 ? -6.977 -1.576 19.830 1.00 93.25 103 ILE A N 1
ATOM 846 C CA . ILE A 1 103 ? -6.402 -0.382 19.212 1.00 93.25 103 ILE A CA 1
ATOM 847 C C . ILE A 1 103 ? -6.221 -0.666 17.722 1.00 93.25 103 ILE A C 1
ATOM 849 O O . ILE A 1 103 ? -5.413 -1.510 17.332 1.00 93.25 103 ILE A O 1
ATOM 853 N N . ALA A 1 104 ? -6.985 0.035 16.885 1.00 93.69 104 ALA A N 1
ATOM 854 C CA . ALA A 1 104 ? -6.886 -0.042 15.433 1.00 93.69 104 ALA A CA 1
ATOM 855 C C . ALA A 1 104 ? -6.236 1.234 14.887 1.00 93.69 104 ALA A C 1
ATOM 857 O O . ALA A 1 104 ? -6.826 2.314 14.931 1.00 93.69 104 ALA A O 1
ATOM 858 N N . THR A 1 105 ? -5.023 1.106 14.351 1.00 93.94 105 THR A N 1
ATOM 859 C CA . THR A 1 105 ? -4.337 2.196 13.645 1.00 93.94 105 THR A CA 1
ATOM 860 C C . THR A 1 105 ? -4.604 2.056 12.157 1.00 93.94 105 THR A C 1
ATOM 862 O O . THR A 1 105 ? -4.088 1.140 11.516 1.00 93.94 105 THR A O 1
ATOM 865 N N . ILE A 1 106 ? -5.415 2.957 11.614 1.00 94.56 106 ILE A N 1
ATOM 866 C CA . ILE A 1 106 ? -5.805 2.993 10.207 1.00 94.56 106 ILE A CA 1
ATOM 867 C C . ILE A 1 106 ? -5.027 4.111 9.525 1.00 94.56 106 ILE A C 1
ATOM 869 O O . ILE A 1 106 ? -5.089 5.254 9.966 1.00 94.56 106 ILE A O 1
ATOM 873 N N . SER A 1 107 ? -4.313 3.802 8.448 1.00 93.31 107 SER A N 1
ATOM 874 C CA . SER A 1 107 ? -3.615 4.793 7.634 1.00 93.31 107 SER A CA 1
ATOM 875 C C . SER A 1 107 ? -4.100 4.792 6.190 1.00 93.31 107 SER A C 1
ATOM 877 O O . SER A 1 107 ? -4.499 3.761 5.645 1.00 93.31 107 SER A O 1
ATOM 879 N N . SER A 1 108 ? -4.092 5.971 5.574 1.00 94.06 108 SER A N 1
ATOM 880 C CA . SER A 1 108 ? -4.456 6.176 4.172 1.00 94.06 108 SER A CA 1
ATOM 881 C C . SER A 1 108 ? -3.718 7.371 3.576 1.00 94.06 108 SER A C 1
ATOM 883 O O . SER A 1 108 ? -3.093 8.154 4.295 1.00 94.06 108 SER A O 1
ATOM 885 N N . VAL A 1 109 ? -3.811 7.509 2.255 1.00 92.56 109 VAL A N 1
ATOM 886 C CA . VAL A 1 109 ? -3.305 8.662 1.507 1.00 92.56 109 VAL A CA 1
ATOM 887 C C . VAL A 1 109 ? -4.453 9.324 0.749 1.00 92.56 109 VAL A C 1
ATOM 889 O O . VAL A 1 109 ? -5.320 8.632 0.210 1.00 92.56 109 VAL A O 1
ATOM 892 N N . SER A 1 110 ? -4.453 10.655 0.706 1.00 93.88 110 SER A N 1
ATOM 893 C CA . SER A 1 110 ? -5.405 11.463 -0.063 1.00 93.88 110 SER A CA 1
ATOM 894 C C . SER A 1 110 ? -4.815 12.815 -0.466 1.00 93.88 110 SER A C 1
ATOM 896 O O . SER A 1 110 ? -3.764 13.219 0.028 1.00 93.88 110 SER A O 1
ATOM 898 N N . GLU A 1 111 ? -5.515 13.528 -1.348 1.00 93.38 111 GLU A N 1
ATOM 899 C CA . GLU A 1 111 ? -5.096 14.848 -1.845 1.00 93.38 111 GLU A CA 1
ATOM 900 C C . GLU A 1 111 ? -5.243 15.963 -0.801 1.00 93.38 111 GLU A C 1
ATOM 902 O O . GLU A 1 111 ? -4.526 16.959 -0.836 1.00 93.38 111 GLU A O 1
ATOM 907 N N . VAL A 1 112 ? -6.138 15.770 0.170 1.00 92.62 112 VAL A N 1
ATOM 908 C CA . VAL A 1 112 ? -6.419 16.682 1.290 1.00 92.62 112 VAL A CA 1
ATOM 909 C C . VAL A 1 112 ? -6.547 15.887 2.594 1.00 92.62 112 VAL A C 1
ATOM 911 O O . VAL A 1 112 ? -6.802 14.680 2.516 1.00 92.62 112 VAL A O 1
ATOM 914 N N . PRO A 1 113 ? -6.408 16.508 3.785 1.00 93.06 113 PRO A N 1
ATOM 915 C CA . PRO A 1 113 ? -6.670 15.831 5.055 1.00 93.06 113 PRO A CA 1
ATOM 916 C C . PRO A 1 113 ? -8.055 15.177 5.069 1.00 93.06 113 PRO A C 1
ATOM 918 O O . PRO A 1 113 ? -9.044 15.813 4.704 1.00 93.06 113 PRO A O 1
ATOM 921 N N . SER A 1 114 ? -8.130 13.913 5.483 1.00 91.06 114 SER A N 1
ATOM 922 C CA . SER A 1 114 ? -9.378 13.148 5.486 1.00 91.06 114 SER A CA 1
ATOM 923 C C . SER A 1 114 ? -9.514 12.255 6.716 1.00 91.06 114 SER A C 1
ATOM 925 O O . SER A 1 114 ? -8.604 11.498 7.054 1.00 91.06 114 SER A O 1
ATOM 927 N N . GLU A 1 115 ? -10.688 12.307 7.350 1.00 89.62 115 GLU A N 1
ATOM 928 C CA . GLU A 1 115 ? -11.121 11.382 8.414 1.00 89.62 115 GLU A CA 1
ATOM 929 C C . GLU A 1 115 ? -11.926 10.197 7.864 1.00 89.62 115 GLU A C 1
ATOM 931 O O . GLU A 1 115 ? -12.464 9.382 8.618 1.00 89.62 115 GLU A O 1
ATOM 936 N N . GLU A 1 116 ? -12.049 10.101 6.540 1.00 87.06 116 GLU A N 1
ATOM 937 C CA . GLU A 1 116 ? -12.796 9.035 5.895 1.00 87.06 116 GLU A CA 1
ATOM 938 C C . GLU A 1 116 ? -12.127 7.683 6.157 1.00 87.06 116 GLU A C 1
ATOM 940 O O . GLU A 1 116 ? -11.001 7.435 5.729 1.00 87.06 116 GLU A O 1
ATOM 945 N N . ILE A 1 117 ? -12.862 6.776 6.800 1.00 85.44 117 ILE A N 1
ATOM 946 C CA . ILE A 1 117 ? -12.516 5.356 6.884 1.00 85.44 117 ILE A CA 1
ATOM 947 C C . ILE A 1 117 ? -13.485 4.500 6.074 1.00 85.44 117 ILE A C 1
ATOM 949 O O . ILE A 1 117 ? -14.678 4.815 5.976 1.00 85.44 117 ILE A O 1
ATOM 953 N N . ASP A 1 118 ? -12.977 3.364 5.599 1.00 85.31 118 ASP A N 1
ATOM 954 C CA . ASP A 1 118 ? -13.800 2.246 5.155 1.00 85.31 118 ASP A CA 1
ATOM 955 C C . ASP A 1 118 ? -14.292 1.465 6.387 1.00 85.31 118 ASP A C 1
ATOM 957 O O . ASP A 1 118 ? -13.558 0.723 7.042 1.00 85.31 118 ASP A O 1
ATOM 961 N N . ILE A 1 119 ? -15.557 1.681 6.745 1.00 88.62 119 ILE A N 1
ATOM 962 C CA . ILE A 1 119 ? -16.189 1.018 7.894 1.00 88.62 119 ILE A CA 1
ATOM 963 C C . ILE A 1 119 ? -16.435 -0.461 7.614 1.00 88.62 119 ILE A C 1
ATOM 965 O O . ILE A 1 119 ? -16.397 -1.273 8.541 1.00 88.62 119 ILE A O 1
ATOM 969 N N . GLU A 1 120 ? -16.652 -0.826 6.349 1.00 90.19 120 GLU A N 1
ATOM 970 C CA . GLU A 1 120 ? -16.789 -2.226 5.968 1.00 90.19 120 GLU A CA 1
ATOM 971 C C . GLU A 1 120 ? -15.458 -2.952 6.190 1.00 90.19 120 GLU A C 1
ATOM 973 O O . GLU A 1 120 ? -15.469 -4.037 6.768 1.00 90.19 120 GLU A O 1
ATOM 978 N N . MET A 1 121 ? -14.317 -2.327 5.870 1.00 93.00 121 MET A N 1
ATOM 979 C CA . MET A 1 121 ? -12.990 -2.859 6.211 1.00 93.00 121 MET A CA 1
ATOM 980 C C . MET A 1 121 ? -12.856 -3.120 7.715 1.00 93.00 121 MET A C 1
ATOM 982 O O . MET A 1 121 ? -12.511 -4.235 8.109 1.00 93.00 121 MET A O 1
ATOM 986 N N . LEU A 1 122 ? -13.140 -2.119 8.559 1.00 92.44 122 LEU A N 1
ATOM 987 C CA . LEU A 1 122 ? -13.009 -2.268 10.013 1.00 92.44 122 LEU A CA 1
ATOM 988 C C . LEU A 1 122 ? -13.897 -3.407 10.531 1.00 92.44 122 LEU A C 1
ATOM 990 O O . LEU A 1 122 ? -13.417 -4.268 11.265 1.00 92.44 122 LEU A O 1
ATOM 994 N N . GLN A 1 123 ? -15.161 -3.468 10.101 1.00 91.50 123 GLN A N 1
ATOM 995 C CA . GLN A 1 123 ? -16.068 -4.538 10.513 1.00 91.50 123 GLN A CA 1
ATOM 996 C C . GLN A 1 123 ? -15.584 -5.918 10.049 1.00 91.50 123 GLN A C 1
ATOM 998 O O . GLN A 1 123 ? -15.641 -6.875 10.816 1.00 91.50 123 GLN A O 1
ATOM 1003 N N . LEU A 1 124 ? -15.092 -6.043 8.815 1.00 93.31 124 LEU A N 1
ATOM 1004 C CA . LEU A 1 124 ? -14.575 -7.311 8.293 1.00 93.31 124 LEU A CA 1
ATOM 1005 C C . LEU A 1 124 ? -13.339 -7.792 9.059 1.00 93.31 124 LEU A C 1
ATOM 1007 O O . LEU A 1 124 ? -13.213 -8.991 9.312 1.00 93.31 124 LEU A O 1
ATOM 1011 N N . VAL A 1 125 ? -12.455 -6.872 9.452 1.00 92.62 125 VAL A N 1
ATOM 1012 C CA . VAL A 1 125 ? -11.290 -7.178 10.291 1.00 92.62 125 VAL A CA 1
ATOM 1013 C C . VAL A 1 125 ? -11.727 -7.655 11.676 1.00 92.62 125 VAL A C 1
ATOM 1015 O O . VAL A 1 125 ? -11.269 -8.704 12.129 1.00 92.62 125 VAL A O 1
ATOM 1018 N N . LEU A 1 126 ? -12.644 -6.934 12.329 1.00 90.31 126 LEU A N 1
ATOM 1019 C CA . LEU A 1 126 ? -13.159 -7.298 13.654 1.00 90.31 126 LEU A CA 1
ATOM 1020 C C . LEU A 1 126 ? -13.900 -8.644 13.637 1.00 90.31 126 LEU A C 1
ATOM 1022 O O . LEU A 1 126 ? -13.733 -9.450 14.551 1.00 90.31 126 LEU A O 1
ATOM 1026 N N . ASP A 1 127 ? -14.643 -8.920 12.564 1.00 90.56 127 ASP A N 1
ATOM 1027 C CA . ASP A 1 127 ? -15.339 -10.191 12.336 1.00 90.56 127 ASP A CA 1
ATOM 1028 C C . ASP A 1 127 ? -14.393 -11.333 11.907 1.00 90.56 127 ASP A C 1
ATOM 1030 O O . ASP A 1 127 ? -14.851 -12.461 11.711 1.00 90.56 127 ASP A O 1
ATOM 1034 N N . LYS A 1 128 ? -13.094 -11.062 11.703 1.00 89.44 128 LYS A N 1
ATOM 1035 C CA . LYS A 1 128 ? -12.099 -12.007 11.158 1.00 89.44 128 LYS A CA 1
ATOM 1036 C C . LYS A 1 128 ? -12.515 -12.610 9.803 1.00 89.44 128 LYS A C 1
ATOM 1038 O O . LYS A 1 128 ? -12.223 -13.768 9.504 1.00 89.44 128 LYS A O 1
ATOM 1043 N N . LYS A 1 129 ? -13.191 -11.825 8.957 1.00 91.75 129 LYS A N 1
ATOM 1044 C CA . LYS A 1 129 ? -13.739 -12.239 7.648 1.00 91.75 129 LYS A CA 1
ATOM 1045 C C . LYS A 1 129 ? -12.809 -11.905 6.483 1.00 91.75 129 LYS A C 1
ATOM 1047 O O . LYS A 1 129 ? -13.233 -11.339 5.475 1.00 91.75 129 LYS A O 1
ATOM 1052 N N . VAL A 1 130 ? -11.539 -12.277 6.608 1.00 91.12 130 VAL A N 1
ATOM 1053 C CA . VAL A 1 130 ? -10.599 -12.228 5.484 1.00 91.12 130 VAL A CA 1
ATOM 1054 C C . VAL A 1 130 ? -10.701 -13.546 4.706 1.00 91.12 130 VAL A C 1
ATOM 1056 O O . VAL A 1 130 ? -10.668 -14.613 5.324 1.00 91.12 130 VAL A O 1
ATOM 1059 N N . PRO A 1 131 ? -10.835 -13.535 3.368 1.00 90.88 131 PRO A N 1
ATOM 1060 C CA . PRO A 1 131 ? -10.791 -14.767 2.586 1.00 90.88 131 PRO A CA 1
ATOM 1061 C C . PRO A 1 131 ? -9.425 -15.446 2.715 1.00 90.88 131 PRO A C 1
ATOM 1063 O O . PRO A 1 131 ? -8.407 -14.775 2.583 1.00 90.88 131 PRO A O 1
ATOM 1066 N N . LYS A 1 132 ? -9.378 -16.771 2.914 1.00 89.69 132 LYS A N 1
ATOM 1067 C CA . LYS A 1 132 ? -8.116 -17.522 3.096 1.00 89.69 132 LYS A CA 1
ATOM 1068 C C . LYS A 1 132 ? -7.111 -17.307 1.960 1.00 89.69 132 LYS A C 1
ATOM 1070 O O . LYS A 1 132 ? -5.914 -17.265 2.206 1.00 89.69 132 LYS A O 1
ATOM 1075 N N . GLN A 1 133 ? -7.592 -17.150 0.730 1.00 89.75 133 GLN A N 1
ATOM 1076 C CA . GLN A 1 133 ? -6.757 -16.868 -0.438 1.00 89.75 133 GLN A CA 1
ATOM 1077 C C . GLN A 1 133 ? -6.055 -15.497 -0.375 1.00 89.75 133 GLN A C 1
ATOM 1079 O O . GLN A 1 133 ? -5.004 -15.323 -0.979 1.00 89.75 133 GLN A O 1
ATOM 1084 N N . ASN A 1 134 ? -6.582 -14.556 0.414 1.00 92.56 134 ASN A N 1
ATOM 1085 C CA . ASN A 1 134 ? -6.009 -13.226 0.622 1.00 92.56 134 ASN A CA 1
ATOM 1086 C C . ASN A 1 134 ? -5.074 -13.171 1.850 1.00 92.56 134 ASN A C 1
ATOM 1088 O O . ASN A 1 134 ? -4.741 -12.081 2.328 1.00 92.56 134 ASN A O 1
ATOM 1092 N N . TYR A 1 135 ? -4.663 -14.329 2.378 1.00 91.06 135 TYR A N 1
ATOM 1093 C CA . TYR A 1 135 ? -3.655 -14.422 3.432 1.00 91.06 135 TYR A CA 1
ATOM 1094 C C . TYR A 1 135 ? -2.280 -14.422 2.767 1.00 91.06 135 TYR A C 1
ATOM 1096 O O . TYR A 1 135 ? -1.951 -15.301 1.971 1.00 91.06 135 TYR A O 1
ATOM 1104 N N . MET A 1 136 ? -1.489 -13.410 3.088 1.00 89.06 136 MET A N 1
ATOM 1105 C CA . MET A 1 136 ? -0.122 -13.229 2.615 1.00 89.06 136 MET A CA 1
ATOM 1106 C C . MET A 1 136 ? 0.863 -13.934 3.565 1.00 89.06 136 MET A C 1
ATOM 1108 O O . MET A 1 136 ? 0.469 -14.476 4.598 1.00 89.06 136 MET A O 1
ATOM 1112 N N . GLY A 1 137 ? 2.155 -13.940 3.228 1.00 83.69 137 GLY A N 1
ATOM 1113 C CA . GLY A 1 137 ? 3.211 -14.511 4.081 1.00 83.69 137 GLY A CA 1
ATOM 1114 C C . GLY A 1 137 ? 3.642 -15.941 3.729 1.00 83.69 137 GLY A C 1
ATOM 1115 O O . GLY A 1 137 ? 4.614 -16.444 4.279 1.00 83.69 137 GLY A O 1
ATOM 1116 N N . GLY A 1 138 ? 2.965 -16.607 2.789 1.00 86.81 138 GLY A N 1
ATOM 1117 C CA . GLY A 1 138 ? 3.384 -17.917 2.274 1.00 86.81 138 GLY A CA 1
ATOM 1118 C C . GLY A 1 138 ? 4.452 -17.831 1.174 1.00 86.81 138 GLY A C 1
ATOM 1119 O O . GLY A 1 138 ? 4.763 -16.752 0.675 1.00 86.81 138 GLY A O 1
ATOM 1120 N N . ARG A 1 139 ? 4.951 -18.992 0.719 1.00 91.06 139 ARG A N 1
ATOM 1121 C CA . ARG A 1 139 ? 5.806 -19.145 -0.488 1.00 91.06 139 ARG A CA 1
ATOM 1122 C C . ARG A 1 139 ? 5.012 -19.134 -1.805 1.00 91.06 139 ARG A C 1
ATOM 1124 O O . ARG A 1 139 ? 5.530 -19.450 -2.868 1.00 91.06 139 ARG A O 1
ATOM 1131 N N . SER A 1 140 ? 3.732 -18.791 -1.733 1.00 92.81 140 SER A N 1
ATOM 1132 C CA . SER A 1 140 ? 2.860 -18.529 -2.873 1.00 92.81 140 SER A CA 1
ATOM 1133 C C . SER A 1 140 ? 1.709 -17.637 -2.426 1.00 92.81 140 SER A C 1
ATOM 1135 O O . SER A 1 140 ? 1.374 -17.645 -1.241 1.00 92.81 140 SER A O 1
ATOM 1137 N N . PHE A 1 141 ? 1.061 -16.952 -3.359 1.00 93.56 141 PHE A N 1
ATOM 1138 C CA . PHE A 1 141 ? -0.138 -16.158 -3.095 1.00 93.56 141 PHE A CA 1
ATOM 1139 C C . PHE A 1 141 ? -1.169 -16.302 -4.209 1.00 93.56 141 PHE A C 1
ATOM 1141 O O . PHE A 1 141 ? -0.856 -16.779 -5.300 1.00 93.56 141 PHE A O 1
ATOM 1148 N N . ASP A 1 142 ? -2.407 -15.915 -3.922 1.00 93.56 142 ASP A N 1
ATOM 1149 C CA . ASP A 1 142 ? -3.455 -15.796 -4.926 1.00 93.56 142 ASP A CA 1
ATOM 1150 C C . ASP A 1 142 ? -3.454 -14.374 -5.501 1.00 93.56 142 ASP A C 1
ATOM 1152 O O . ASP A 1 142 ? -3.637 -13.388 -4.785 1.00 93.56 142 ASP A O 1
ATOM 1156 N N . PHE A 1 143 ? -3.225 -14.273 -6.806 1.00 94.38 143 PHE A N 1
ATOM 1157 C CA . PHE A 1 143 ? -3.364 -13.045 -7.567 1.00 94.38 143 PHE A CA 1
ATOM 1158 C C . PHE A 1 143 ? -4.641 -13.111 -8.407 1.00 94.38 143 PHE A C 1
ATOM 1160 O O . PHE A 1 143 ? -4.652 -13.597 -9.544 1.00 94.38 143 PHE A O 1
ATOM 1167 N N . LEU A 1 144 ? -5.745 -12.637 -7.823 1.00 90.12 144 LEU A N 1
ATOM 1168 C CA . LEU A 1 144 ? -7.062 -12.551 -8.465 1.00 90.12 144 LEU A CA 1
ATOM 1169 C C . LEU A 1 144 ? -7.588 -13.896 -9.007 1.00 90.12 144 LEU A C 1
ATOM 1171 O O . LEU A 1 144 ? -8.165 -13.953 -10.092 1.00 90.12 144 LEU A O 1
ATOM 1175 N N . GLY A 1 145 ? -7.389 -14.987 -8.277 1.00 89.62 145 GLY A N 1
ATOM 1176 C CA . GLY A 1 145 ? -7.792 -16.350 -8.633 1.00 89.62 145 GLY A CA 1
ATOM 1177 C C . GLY A 1 145 ? -6.702 -17.174 -9.320 1.00 89.62 145 GLY A C 1
ATOM 1178 O O . GLY A 1 145 ? -6.946 -18.324 -9.684 1.00 89.62 145 GLY A O 1
ATOM 1179 N N . ARG A 1 146 ? -5.507 -16.605 -9.520 1.00 93.00 146 ARG A N 1
ATOM 1180 C CA . ARG A 1 146 ? -4.338 -17.311 -10.056 1.00 93.00 146 ARG A CA 1
ATOM 1181 C C . ARG A 1 146 ? -3.315 -17.516 -8.950 1.00 93.00 146 ARG A C 1
ATOM 1183 O O . ARG A 1 146 ? -2.841 -16.552 -8.360 1.00 93.00 146 ARG A O 1
ATOM 1190 N N . LYS A 1 147 ? -2.922 -18.763 -8.697 1.00 94.25 147 LYS A N 1
ATOM 1191 C CA . LYS A 1 147 ? -1.849 -19.065 -7.745 1.00 94.25 147 LYS A CA 1
ATOM 1192 C C . LYS A 1 147 ? -0.490 -18.684 -8.339 1.00 94.25 147 LYS A C 1
ATOM 1194 O O . LYS A 1 147 ? -0.150 -19.134 -9.430 1.00 94.25 147 LYS A O 1
ATOM 1199 N N . VAL A 1 148 ? 0.284 -17.900 -7.599 1.00 95.00 148 VAL A N 1
ATOM 1200 C CA . VAL A 1 148 ? 1.618 -17.421 -7.973 1.00 95.00 148 VAL A CA 1
ATOM 1201 C C . VAL A 1 148 ? 2.642 -17.959 -6.973 1.00 95.00 148 VAL A C 1
ATOM 1203 O O . VAL A 1 148 ? 2.548 -17.619 -5.791 1.00 95.00 148 VAL A O 1
ATOM 1206 N N . PRO A 1 149 ? 3.600 -18.809 -7.384 1.00 94.50 149 PRO A N 1
ATOM 1207 C CA . PRO A 1 149 ? 4.705 -19.212 -6.521 1.00 94.50 149 PRO A CA 1
ATOM 1208 C C . PRO A 1 149 ? 5.716 -18.067 -6.352 1.00 94.50 149 PRO A C 1
ATOM 1210 O O . PRO A 1 149 ? 6.001 -17.330 -7.295 1.00 94.50 149 PRO A O 1
ATOM 1213 N N . LEU A 1 150 ? 6.274 -17.930 -5.149 1.00 93.38 150 LEU A N 1
ATOM 1214 C CA . LEU A 1 150 ? 7.390 -17.025 -4.886 1.00 93.38 150 LEU A CA 1
ATOM 1215 C C . LEU A 1 150 ? 8.711 -17.733 -5.175 1.00 93.38 150 LEU A C 1
ATOM 1217 O O . LEU A 1 150 ? 8.918 -18.858 -4.725 1.00 93.38 150 LEU A O 1
ATOM 1221 N N . MET A 1 151 ? 9.617 -17.053 -5.877 1.00 93.19 151 MET A N 1
ATOM 1222 C CA . MET A 1 151 ? 10.989 -17.532 -6.083 1.00 93.19 151 MET A CA 1
ATOM 1223 C C . MET A 1 151 ? 11.778 -17.462 -4.772 1.00 93.19 151 MET A C 1
ATOM 1225 O O . MET A 1 151 ? 11.350 -16.830 -3.803 1.00 93.19 151 MET A O 1
ATOM 1229 N N . ASP A 1 152 ? 12.920 -18.137 -4.702 1.00 92.12 152 ASP A N 1
ATOM 1230 C CA . ASP A 1 152 ? 13.726 -18.255 -3.474 1.00 92.12 152 ASP A CA 1
ATOM 1231 C C . ASP A 1 152 ? 14.196 -16.917 -2.909 1.00 92.12 152 ASP A C 1
ATOM 1233 O O . ASP A 1 152 ? 14.125 -16.710 -1.701 1.00 92.12 152 ASP A O 1
ATOM 1237 N N . GLU A 1 153 ? 14.550 -15.964 -3.765 1.00 93.88 153 GLU A N 1
ATOM 1238 C CA . GLU A 1 153 ? 14.943 -14.620 -3.329 1.00 93.88 153 GLU A CA 1
ATOM 1239 C C . GLU A 1 153 ? 13.762 -13.699 -2.981 1.00 93.88 153 GLU A C 1
ATOM 1241 O O . GLU A 1 153 ? 13.965 -12.614 -2.437 1.00 93.88 153 GLU A O 1
ATOM 1246 N N . CYS A 1 154 ? 12.531 -14.088 -3.323 1.00 95.19 154 CYS A N 1
ATOM 1247 C CA . CYS A 1 154 ? 11.361 -13.243 -3.124 1.00 95.19 154 CYS A CA 1
ATOM 1248 C C . CYS A 1 154 ? 10.881 -13.284 -1.673 1.00 95.19 154 CYS A C 1
ATOM 1250 O O . CYS A 1 154 ? 10.696 -14.357 -1.088 1.00 95.19 154 CYS A O 1
ATOM 1252 N N . TYR A 1 155 ? 10.565 -12.113 -1.128 1.00 92.81 155 TYR A N 1
ATOM 1253 C CA . TYR A 1 155 ? 10.021 -11.963 0.215 1.00 92.81 155 TYR A CA 1
ATOM 1254 C C . TYR A 1 155 ? 8.902 -10.920 0.268 1.00 92.81 155 TYR A C 1
ATOM 1256 O O . TYR A 1 155 ? 8.756 -10.055 -0.599 1.00 92.81 155 TYR A O 1
ATOM 1264 N N . TRP A 1 156 ? 8.088 -11.016 1.316 1.00 91.81 156 TRP A N 1
ATOM 1265 C CA . TRP A 1 156 ? 7.034 -10.052 1.607 1.00 91.81 156 TRP A CA 1
ATOM 1266 C C . TRP A 1 156 ? 7.634 -8.823 2.283 1.00 91.81 156 TRP A C 1
ATOM 1268 O O . TRP A 1 156 ? 8.198 -8.932 3.369 1.00 91.81 156 TRP A O 1
ATOM 1278 N N . GLN A 1 157 ? 7.487 -7.653 1.666 1.00 89.19 157 GLN A N 1
ATOM 1279 C CA . GLN A 1 157 ? 7.874 -6.373 2.274 1.00 89.19 157 GLN A CA 1
ATOM 1280 C C . GLN A 1 157 ? 6.696 -5.700 3.005 1.00 89.19 157 GLN A C 1
ATOM 1282 O O . GLN A 1 157 ? 6.878 -4.718 3.717 1.00 89.19 157 GLN A O 1
ATOM 1287 N N . GLY A 1 158 ? 5.479 -6.220 2.833 1.00 87.69 158 GLY A N 1
ATOM 1288 C CA . GLY A 1 158 ? 4.282 -5.762 3.531 1.00 87.69 158 GLY A CA 1
ATOM 1289 C C . GLY A 1 158 ? 3.025 -6.471 3.030 1.00 87.69 158 GLY A C 1
ATOM 1290 O O . GLY A 1 158 ? 3.098 -7.473 2.316 1.00 87.69 158 GLY A O 1
ATOM 1291 N N . VAL A 1 159 ? 1.846 -5.967 3.404 1.00 89.50 159 VAL A N 1
ATOM 1292 C CA . VAL A 1 159 ? 0.571 -6.472 2.864 1.00 89.50 159 VAL A CA 1
ATOM 1293 C C . VAL A 1 159 ? 0.510 -6.171 1.367 1.00 89.50 159 VAL A C 1
ATOM 1295 O O . VAL A 1 159 ? 0.592 -5.004 0.986 1.00 89.50 159 VAL A O 1
ATOM 1298 N N . ASN A 1 160 ? 0.368 -7.213 0.542 1.00 92.06 160 ASN A N 1
ATOM 1299 C CA . ASN A 1 160 ? 0.358 -7.135 -0.923 1.00 92.06 160 ASN A CA 1
ATOM 1300 C C . ASN A 1 160 ? 1.585 -6.442 -1.524 1.00 92.06 160 ASN A C 1
ATOM 1302 O O . ASN A 1 160 ? 1.453 -5.715 -2.504 1.00 92.06 160 ASN A O 1
ATOM 1306 N N . ILE A 1 161 ? 2.761 -6.612 -0.919 1.00 93.81 161 ILE A N 1
ATOM 1307 C CA . ILE A 1 161 ? 4.023 -6.117 -1.472 1.00 93.81 161 ILE A CA 1
ATOM 1308 C C . ILE A 1 161 ? 5.001 -7.285 -1.488 1.00 93.81 161 ILE A C 1
ATOM 1310 O O . ILE A 1 161 ? 5.400 -7.778 -0.428 1.00 93.81 161 ILE A O 1
ATOM 1314 N N . VAL A 1 162 ? 5.376 -7.715 -2.687 1.00 95.62 162 VAL A N 1
ATOM 1315 C CA . VAL A 1 162 ? 6.369 -8.765 -2.918 1.00 95.62 162 VAL A CA 1
ATOM 1316 C C . VAL A 1 162 ? 7.574 -8.134 -3.584 1.00 95.62 162 VAL A C 1
ATOM 1318 O O . VAL A 1 162 ? 7.437 -7.479 -4.617 1.00 95.62 162 VAL A O 1
ATOM 1321 N N . ARG A 1 163 ? 8.751 -8.376 -3.014 1.00 95.56 163 ARG A N 1
ATOM 1322 C CA . ARG A 1 163 ? 10.025 -7.932 -3.567 1.00 95.56 163 ARG A CA 1
ATOM 1323 C C . ARG A 1 163 ? 10.922 -9.127 -3.845 1.00 95.56 163 ARG A C 1
ATOM 1325 O O . ARG A 1 163 ? 11.141 -9.953 -2.965 1.00 95.56 163 ARG A O 1
ATOM 1332 N N . CYS A 1 164 ? 11.464 -9.175 -5.053 1.00 96.75 164 CYS A N 1
ATOM 1333 C CA . CYS A 1 164 ? 12.446 -10.142 -5.524 1.00 96.75 164 CYS A CA 1
ATOM 1334 C C . CYS A 1 164 ? 13.697 -9.352 -5.951 1.00 96.75 164 CYS A C 1
ATOM 1336 O O . CYS A 1 164 ? 13.677 -8.722 -7.011 1.00 96.75 164 CYS A O 1
ATOM 1338 N N . PRO A 1 165 ? 14.766 -9.311 -5.135 1.00 94.12 165 PRO A N 1
ATOM 1339 C CA . PRO A 1 165 ? 15.902 -8.402 -5.311 1.00 94.12 165 PRO A CA 1
ATOM 1340 C C . PRO A 1 165 ? 16.456 -8.298 -6.736 1.00 94.12 165 PRO A C 1
ATOM 1342 O O . PRO A 1 165 ? 16.735 -7.189 -7.193 1.00 94.12 165 PRO A O 1
ATOM 1345 N N . THR A 1 166 ? 16.572 -9.421 -7.448 1.00 95.00 166 THR A N 1
ATOM 1346 C CA . THR A 1 166 ? 17.112 -9.458 -8.814 1.00 95.00 166 THR A CA 1
ATOM 1347 C C . THR A 1 166 ? 16.054 -9.612 -9.908 1.00 95.00 166 THR A C 1
ATOM 1349 O O . THR A 1 166 ? 16.395 -9.592 -11.090 1.00 95.00 166 THR A O 1
ATOM 1352 N N . LYS A 1 167 ? 14.771 -9.746 -9.543 1.00 96.75 167 LYS A N 1
ATOM 1353 C CA . LYS A 1 167 ? 13.677 -10.069 -10.482 1.00 96.75 167 LYS A CA 1
ATOM 1354 C C . LYS A 1 167 ? 12.526 -9.060 -10.472 1.00 96.75 167 LYS A C 1
ATOM 1356 O O . LYS A 1 167 ? 11.613 -9.198 -11.281 1.00 96.75 167 LYS A O 1
ATOM 1361 N N . GLY A 1 168 ? 12.572 -8.054 -9.601 1.00 97.19 168 GLY A N 1
ATOM 1362 C CA . GLY A 1 168 ? 11.617 -6.948 -9.538 1.00 97.19 168 GLY A CA 1
ATOM 1363 C C . GLY A 1 168 ? 10.741 -6.942 -8.285 1.00 97.19 168 GLY A C 1
ATOM 1364 O O . GLY A 1 168 ? 10.883 -7.756 -7.377 1.00 97.19 168 GLY A O 1
ATOM 1365 N N . GLU A 1 169 ? 9.818 -5.994 -8.230 1.00 97.31 169 GLU A N 1
ATOM 1366 C CA . GLU A 1 169 ? 8.900 -5.770 -7.117 1.00 97.31 169 GLU A CA 1
ATOM 1367 C C . GLU A 1 169 ? 7.486 -5.534 -7.651 1.00 97.31 169 GLU A C 1
ATOM 1369 O O . GLU A 1 169 ? 7.296 -5.005 -8.747 1.00 97.31 169 GLU A O 1
ATOM 1374 N N . MET A 1 170 ? 6.484 -5.939 -6.877 1.00 97.44 170 MET A N 1
ATOM 1375 C CA . MET A 1 170 ? 5.087 -5.659 -7.169 1.00 97.44 170 MET A CA 1
ATOM 1376 C C . MET A 1 170 ? 4.336 -5.336 -5.888 1.00 97.44 170 MET A C 1
ATOM 1378 O O . MET A 1 170 ? 4.425 -6.073 -4.902 1.00 97.44 170 MET A O 1
ATOM 1382 N N . ASN A 1 171 ? 3.506 -4.297 -5.947 1.00 96.19 171 ASN A N 1
ATOM 1383 C CA . ASN A 1 171 ? 2.417 -4.127 -5.003 1.00 96.19 171 ASN A CA 1
ATOM 1384 C C . ASN A 1 171 ? 1.064 -3.970 -5.693 1.00 96.19 171 ASN A C 1
ATOM 1386 O O . ASN A 1 171 ? 0.978 -3.488 -6.822 1.00 96.19 171 ASN A O 1
ATOM 1390 N N . TRP A 1 172 ? -0.006 -4.358 -4.998 1.00 96.88 172 TRP A N 1
ATOM 1391 C CA . TRP A 1 172 ? -1.360 -4.219 -5.527 1.00 96.88 172 TRP A CA 1
ATOM 1392 C C . TRP A 1 172 ? -2.420 -3.967 -4.455 1.00 96.88 172 TRP A C 1
ATOM 1394 O O . TRP A 1 172 ? -2.282 -4.313 -3.281 1.00 96.88 172 TRP A O 1
ATOM 1404 N N . SER A 1 173 ? -3.529 -3.380 -4.888 1.00 96.00 173 SER A N 1
ATOM 1405 C CA . SER A 1 173 ? -4.732 -3.175 -4.084 1.00 96.00 173 SER A CA 1
ATOM 1406 C C . SER A 1 173 ? -5.975 -3.242 -4.966 1.00 96.00 173 SER A C 1
ATOM 1408 O O . SER A 1 173 ? -5.934 -2.905 -6.151 1.00 96.00 173 SER A O 1
ATOM 1410 N N . LEU A 1 174 ? -7.087 -3.698 -4.386 1.00 96.12 174 LEU A N 1
ATOM 1411 C CA . LEU A 1 174 ? -8.378 -3.750 -5.067 1.00 96.12 174 LEU A CA 1
ATOM 1412 C C . LEU A 1 174 ? -9.290 -2.641 -4.568 1.00 96.12 174 LEU A C 1
ATOM 1414 O O . LEU A 1 174 ? -9.363 -2.379 -3.366 1.00 96.12 174 LEU A O 1
ATOM 1418 N N . HIS A 1 175 ? -10.009 -2.031 -5.501 1.00 95.31 175 HIS A N 1
ATOM 1419 C CA . HIS A 1 175 ? -10.828 -0.846 -5.274 1.00 95.31 175 HIS A CA 1
ATOM 1420 C C . HIS A 1 175 ? -12.282 -1.105 -5.686 1.00 95.31 175 HIS A C 1
ATOM 1422 O O . HIS A 1 175 ? -12.523 -1.955 -6.546 1.00 95.31 175 HIS A O 1
ATOM 1428 N N . PRO A 1 176 ? -13.258 -0.390 -5.100 1.00 93.81 176 PRO A N 1
ATOM 1429 C CA . PRO A 1 176 ? -14.656 -0.459 -5.529 1.00 93.81 176 PRO A CA 1
ATOM 1430 C C . PRO A 1 176 ? -14.851 -0.081 -7.003 1.00 93.81 176 PRO A C 1
ATOM 1432 O O . PRO A 1 176 ? -15.744 -0.599 -7.670 1.00 93.81 176 PRO A O 1
ATOM 1435 N N . SER A 1 177 ? -14.015 0.826 -7.519 1.00 95.75 177 SER A N 1
ATOM 1436 C CA . SER A 1 177 ? -14.139 1.364 -8.868 1.00 95.75 177 SER A CA 1
ATOM 1437 C C . SER A 1 177 ? -12.787 1.550 -9.560 1.00 95.75 177 SER A C 1
ATOM 1439 O O . SER A 1 177 ? -11.740 1.709 -8.929 1.00 95.75 177 SER A O 1
ATOM 1441 N N . LEU A 1 178 ? -12.806 1.574 -10.899 1.00 97.19 178 LEU A N 1
ATOM 1442 C CA . LEU A 1 178 ? -11.617 1.895 -11.697 1.00 97.19 178 LEU A CA 1
ATOM 1443 C C . LEU A 1 178 ? -11.128 3.331 -11.444 1.00 97.19 178 LEU A C 1
ATOM 1445 O O . LEU A 1 178 ? -9.933 3.591 -11.547 1.00 97.19 178 LEU A O 1
ATOM 1449 N N . ALA A 1 179 ? -12.035 4.256 -11.122 1.00 97.31 179 ALA A N 1
ATOM 1450 C CA . ALA A 1 179 ? -11.682 5.635 -10.797 1.00 97.31 179 ALA A CA 1
ATOM 1451 C C . ALA A 1 179 ? -10.822 5.705 -9.525 1.00 97.31 179 ALA A C 1
ATOM 1453 O O . ALA A 1 179 ? -9.761 6.323 -9.542 1.00 97.31 179 ALA A O 1
ATOM 1454 N N . GLU A 1 180 ? -11.215 4.991 -8.470 1.00 95.62 180 GLU A N 1
ATOM 1455 C CA . GLU A 1 180 ? -10.434 4.905 -7.230 1.00 95.62 180 GLU A CA 1
ATOM 1456 C C . GLU A 1 180 ? -9.097 4.188 -7.433 1.00 95.62 180 GLU A C 1
ATOM 1458 O O . GLU A 1 180 ? -8.070 4.651 -6.940 1.00 95.62 180 GLU A O 1
ATOM 1463 N N . ALA A 1 181 ? -9.068 3.114 -8.231 1.00 97.38 181 ALA A N 1
ATOM 1464 C CA . ALA A 1 181 ? -7.811 2.456 -8.583 1.00 97.38 181 ALA A CA 1
ATOM 1465 C C . ALA A 1 181 ? -6.843 3.412 -9.307 1.00 97.38 181 ALA A C 1
ATOM 1467 O O . ALA A 1 181 ? -5.652 3.453 -8.991 1.00 97.38 181 ALA A O 1
ATOM 1468 N N . LYS A 1 182 ? -7.355 4.223 -10.244 1.00 97.50 182 LYS A N 1
ATOM 1469 C CA . LYS A 1 182 ? -6.573 5.259 -10.936 1.00 97.50 182 LYS A CA 1
ATOM 1470 C C . LYS A 1 182 ? -6.063 6.326 -9.969 1.00 97.50 182 LYS A C 1
ATOM 1472 O O . LYS A 1 182 ? -4.886 6.666 -10.021 1.00 97.50 182 LYS A O 1
ATOM 1477 N N . GLN A 1 183 ? -6.910 6.812 -9.066 1.00 95.81 183 GLN A N 1
ATOM 1478 C CA . GLN A 1 183 ? -6.494 7.782 -8.052 1.00 95.81 183 GLN A CA 1
ATOM 1479 C C . GLN A 1 183 ? -5.395 7.205 -7.147 1.00 95.81 183 GLN A C 1
ATOM 1481 O O . GLN A 1 183 ? -4.395 7.870 -6.884 1.00 95.81 183 GLN A O 1
ATOM 1486 N N . SER A 1 184 ? -5.528 5.942 -6.734 1.00 95.25 184 SER A N 1
ATOM 1487 C CA . SER A 1 184 ? -4.541 5.263 -5.894 1.00 95.25 184 SER A CA 1
ATOM 1488 C C . SER A 1 184 ? -3.167 5.164 -6.561 1.00 95.25 184 SER A C 1
ATOM 1490 O O . SER A 1 184 ? -2.163 5.417 -5.895 1.00 95.25 184 SER A O 1
ATOM 1492 N N . VAL A 1 185 ? -3.089 4.813 -7.853 1.00 95.94 185 VAL A N 1
ATOM 1493 C CA . VAL A 1 185 ? -1.790 4.769 -8.553 1.00 95.94 185 VAL A CA 1
ATOM 1494 C C . VAL A 1 185 ? -1.209 6.161 -8.787 1.00 95.94 185 VAL A C 1
ATOM 1496 O O . VAL A 1 185 ? 0.008 6.316 -8.708 1.00 95.94 185 VAL A O 1
ATOM 1499 N N . THR A 1 186 ? -2.048 7.179 -9.012 1.00 95.00 186 THR A N 1
ATOM 1500 C CA . THR A 1 186 ? -1.600 8.576 -9.117 1.00 95.00 186 THR A CA 1
ATOM 1501 C C . THR A 1 186 ? -0.939 9.032 -7.820 1.00 95.00 186 THR A C 1
ATOM 1503 O O . THR A 1 186 ? 0.209 9.472 -7.850 1.00 95.00 186 THR A O 1
ATOM 1506 N N . LEU A 1 187 ? -1.602 8.833 -6.678 1.00 93.81 187 LEU A N 1
ATOM 1507 C CA . LEU A 1 187 ? -1.055 9.190 -5.367 1.00 93.81 187 LEU A CA 1
ATOM 1508 C C . LEU A 1 187 ? 0.220 8.398 -5.041 1.00 93.81 187 LEU A C 1
ATOM 1510 O O . LEU A 1 187 ? 1.186 8.960 -4.530 1.00 93.81 187 LEU A O 1
ATOM 1514 N N . GLN A 1 188 ? 0.277 7.106 -5.388 1.00 92.69 188 GLN A N 1
ATOM 1515 C CA . GLN A 1 188 ? 1.490 6.301 -5.194 1.00 92.69 188 GLN A CA 1
ATOM 1516 C C . GLN A 1 188 ? 2.659 6.780 -6.075 1.00 92.69 188 GLN A C 1
ATOM 1518 O O . GLN A 1 188 ? 3.813 6.730 -5.644 1.00 92.69 188 GLN A O 1
ATOM 1523 N N . LYS A 1 189 ? 2.385 7.262 -7.293 1.00 92.62 189 LYS A N 1
ATOM 1524 C CA . LYS A 1 189 ? 3.399 7.879 -8.163 1.00 92.62 189 LYS A CA 1
ATOM 1525 C C . LYS A 1 189 ? 3.934 9.174 -7.562 1.00 92.62 189 LYS A C 1
ATOM 1527 O O . LYS A 1 189 ? 5.145 9.375 -7.525 1.00 92.62 189 LYS A O 1
ATOM 1532 N N . GLU A 1 190 ? 3.047 10.030 -7.064 1.00 90.44 190 GLU A N 1
ATOM 1533 C CA . GLU A 1 190 ? 3.438 11.266 -6.381 1.00 90.44 190 GLU A CA 1
ATOM 1534 C C . GLU A 1 190 ? 4.292 10.982 -5.147 1.00 90.44 190 GLU A C 1
ATOM 1536 O O . GLU A 1 190 ? 5.331 11.618 -4.969 1.00 90.44 190 GLU A O 1
ATOM 1541 N N . TRP A 1 191 ? 3.918 9.972 -4.356 1.00 87.56 191 TRP A N 1
ATOM 1542 C CA . TRP A 1 191 ? 4.702 9.533 -3.206 1.00 87.56 191 TRP A CA 1
ATOM 1543 C C . TRP A 1 191 ? 6.132 9.139 -3.582 1.00 87.56 191 TRP A C 1
ATOM 1545 O O . TRP A 1 191 ? 7.072 9.527 -2.892 1.00 87.56 191 TRP A O 1
ATOM 1555 N N . GLY A 1 192 ? 6.314 8.427 -4.701 1.00 83.19 192 GLY A N 1
ATOM 1556 C CA . GLY A 1 192 ? 7.634 8.031 -5.202 1.00 83.19 192 GLY A CA 1
ATOM 1557 C C . GLY A 1 192 ? 8.588 9.210 -5.424 1.00 83.19 192 GLY A C 1
ATOM 1558 O O . GLY A 1 192 ? 9.789 9.065 -5.223 1.00 83.19 192 GLY A O 1
ATOM 1559 N N . ASN A 1 193 ? 8.060 10.396 -5.743 1.00 81.25 193 ASN A N 1
ATOM 1560 C CA . ASN A 1 193 ? 8.854 11.616 -5.930 1.00 81.25 193 ASN A CA 1
ATOM 1561 C C . ASN A 1 193 ? 9.218 12.320 -4.609 1.00 81.25 193 ASN A C 1
ATOM 1563 O O . ASN A 1 193 ? 10.019 13.250 -4.615 1.00 81.25 193 ASN A O 1
ATOM 1567 N N . MET A 1 194 ? 8.602 11.922 -3.494 1.00 83.69 194 MET A N 1
ATOM 1568 C CA . MET A 1 194 ? 8.743 12.565 -2.181 1.00 83.69 194 MET A CA 1
ATOM 1569 C C . MET A 1 194 ? 9.597 11.746 -1.209 1.00 83.69 194 MET A C 1
ATOM 1571 O O . MET A 1 194 ? 9.922 12.232 -0.124 1.00 83.69 194 MET A O 1
ATOM 1575 N N . ILE A 1 195 ? 9.946 10.503 -1.560 1.00 80.00 195 ILE A N 1
ATOM 1576 C CA . ILE A 1 195 ? 10.785 9.656 -0.712 1.00 80.00 195 ILE A CA 1
ATOM 1577 C C . ILE A 1 195 ? 12.191 10.268 -0.671 1.00 80.00 195 ILE A C 1
ATOM 1579 O O . ILE A 1 195 ? 12.834 10.382 -1.717 1.00 80.00 195 ILE A O 1
ATOM 1583 N N . PRO A 1 196 ? 12.689 10.663 0.515 1.00 83.12 196 PRO A N 1
ATOM 1584 C CA . PRO A 1 196 ? 14.021 11.228 0.614 1.00 83.12 196 PRO A CA 1
ATOM 1585 C C . PRO A 1 196 ? 15.062 10.171 0.210 1.00 83.12 196 PRO A C 1
ATOM 1587 O O . PRO A 1 196 ? 14.949 9.012 0.633 1.00 83.12 196 PRO A O 1
ATOM 1590 N N . PRO A 1 197 ? 16.083 10.550 -0.580 1.00 85.00 197 PRO A N 1
ATOM 1591 C CA . PRO A 1 197 ? 17.167 9.646 -0.906 1.00 85.00 197 PRO A CA 1
ATOM 1592 C C . PRO A 1 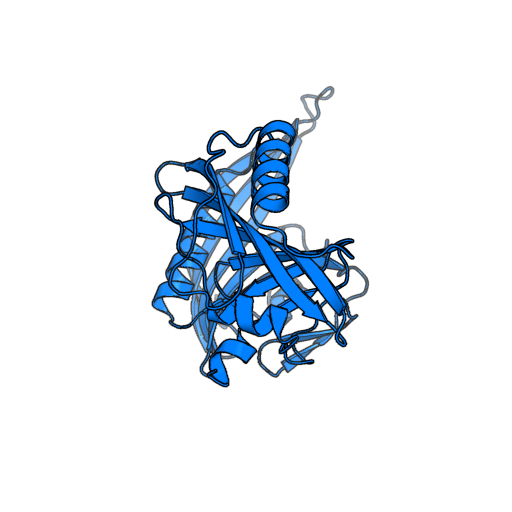197 ? 17.879 9.146 0.349 1.00 85.00 197 PRO A C 1
ATOM 1594 O O . PRO A 1 197 ? 17.947 9.828 1.375 1.00 85.00 197 PRO A O 1
ATOM 1597 N N . ARG A 1 198 ? 18.495 7.968 0.240 1.00 88.25 198 ARG A N 1
ATOM 1598 C CA . ARG A 1 198 ? 19.478 7.520 1.231 1.00 88.25 198 ARG A CA 1
ATOM 1599 C C . ARG A 1 198 ? 20.718 8.424 1.158 1.00 88.25 198 ARG A C 1
ATOM 1601 O O . ARG A 1 198 ? 20.987 8.985 0.094 1.00 88.25 198 ARG A O 1
ATOM 1608 N N . PRO A 1 199 ? 21.510 8.540 2.239 1.00 91.19 199 PRO A N 1
ATOM 1609 C CA . PRO A 1 199 ? 22.783 9.253 2.183 1.00 91.19 199 PRO A CA 1
ATOM 1610 C C . PRO A 1 199 ? 23.633 8.761 1.008 1.00 91.19 199 PRO A C 1
ATOM 1612 O O . PRO A 1 199 ? 23.751 7.551 0.832 1.00 91.19 199 PRO A O 1
ATOM 1615 N N . ASN A 1 200 ? 24.225 9.687 0.247 1.00 91.94 200 ASN A N 1
ATOM 1616 C CA . ASN A 1 200 ? 25.048 9.429 -0.948 1.00 91.94 200 ASN A CA 1
ATOM 1617 C C . ASN A 1 200 ? 24.295 8.985 -2.212 1.00 91.94 200 ASN A C 1
ATOM 1619 O O . ASN A 1 200 ? 24.929 8.695 -3.225 1.00 91.94 200 ASN A O 1
ATOM 1623 N N . TYR A 1 201 ? 22.964 8.954 -2.169 1.00 92.88 201 TYR A N 1
ATOM 1624 C CA . TYR A 1 201 ? 22.128 8.678 -3.330 1.00 92.88 201 TYR A CA 1
ATOM 1625 C C . TYR A 1 201 ? 21.373 9.939 -3.750 1.00 92.88 201 TYR A C 1
ATOM 1627 O O . TYR A 1 201 ? 20.953 10.738 -2.913 1.00 92.88 201 TYR A O 1
ATOM 1635 N N . ALA A 1 202 ? 21.154 10.095 -5.048 1.00 91.06 202 ALA A N 1
ATOM 1636 C CA . ALA A 1 202 ? 20.207 11.043 -5.613 1.00 91.06 202 ALA A CA 1
ATOM 1637 C C . ALA A 1 202 ? 19.221 10.290 -6.508 1.00 91.06 202 ALA A C 1
ATOM 1639 O O . ALA A 1 202 ? 19.610 9.384 -7.240 1.00 91.06 202 ALA A O 1
ATOM 1640 N N . TYR A 1 203 ? 17.947 10.677 -6.455 1.00 89.81 203 TYR A N 1
ATOM 1641 C CA . TYR A 1 203 ? 16.903 10.128 -7.317 1.00 89.81 203 TYR A CA 1
ATOM 1642 C C . TYR A 1 203 ? 16.329 11.234 -8.188 1.00 89.81 203 TYR A C 1
ATOM 1644 O O . TYR A 1 203 ? 15.955 12.296 -7.687 1.00 89.81 203 TYR A O 1
ATOM 1652 N N . SER A 1 204 ? 16.224 10.982 -9.487 1.00 89.69 204 SER A N 1
ATOM 1653 C CA . SER A 1 204 ? 15.560 11.891 -10.416 1.00 89.69 204 SER A CA 1
ATOM 1654 C C . SER A 1 204 ? 14.657 11.119 -11.366 1.00 89.69 204 SER A C 1
ATOM 1656 O O . SER A 1 204 ? 14.995 10.041 -11.845 1.00 89.69 204 SER A O 1
ATOM 1658 N N . ARG A 1 205 ? 13.473 11.662 -11.646 1.00 92.81 205 ARG A N 1
ATOM 1659 C CA . ARG A 1 205 ? 12.600 11.130 -12.694 1.00 92.81 205 ARG A CA 1
ATOM 1660 C C . ARG A 1 205 ? 13.133 11.600 -14.045 1.00 92.81 205 ARG A C 1
ATOM 1662 O O . ARG A 1 205 ? 13.111 12.798 -14.315 1.00 92.81 205 ARG A O 1
ATOM 1669 N N . ILE A 1 206 ? 13.589 10.668 -14.876 1.00 94.50 206 ILE A N 1
ATOM 1670 C CA . ILE A 1 206 ? 14.197 10.964 -16.184 1.00 94.50 206 ILE A CA 1
ATOM 1671 C C . ILE A 1 206 ? 13.255 10.703 -17.362 1.00 94.50 206 ILE A C 1
ATOM 1673 O O . ILE A 1 206 ? 13.497 11.195 -18.460 1.00 94.50 206 ILE A O 1
ATOM 1677 N N . SER A 1 207 ? 12.177 9.944 -17.154 1.00 95.88 207 SER A N 1
ATOM 1678 C CA . SER A 1 207 ? 11.140 9.727 -18.163 1.00 95.88 207 SER A CA 1
ATOM 1679 C C . SER A 1 207 ? 9.788 9.456 -17.512 1.00 95.88 207 SER A C 1
ATOM 1681 O O . SER A 1 207 ? 9.718 8.833 -16.451 1.00 95.88 207 SER A O 1
ATOM 1683 N N . GLU A 1 208 ? 8.721 9.916 -18.161 1.00 96.62 208 GLU A N 1
ATOM 1684 C CA . GLU A 1 208 ? 7.338 9.551 -17.871 1.00 96.62 208 GLU A CA 1
ATOM 1685 C C . GLU A 1 208 ? 6.570 9.477 -19.191 1.00 96.62 208 GLU A C 1
ATOM 1687 O O . GLU A 1 208 ? 6.484 10.467 -19.919 1.00 96.62 208 GLU A O 1
ATOM 1692 N N . GLN A 1 209 ? 6.016 8.309 -19.508 1.00 96.88 209 GLN A N 1
ATOM 1693 C CA . GLN A 1 209 ? 5.296 8.098 -20.761 1.00 96.88 209 GLN A CA 1
ATOM 1694 C C . GLN A 1 209 ? 4.136 7.119 -20.610 1.00 96.88 209 GLN A C 1
ATOM 1696 O O . GLN A 1 209 ? 4.130 6.240 -19.747 1.00 96.88 209 GLN A O 1
ATOM 1701 N N . GLN A 1 210 ? 3.135 7.266 -21.476 1.00 97.25 210 GLN A N 1
ATOM 1702 C CA . GLN A 1 210 ? 2.075 6.273 -21.615 1.00 97.25 210 GLN A CA 1
ATOM 1703 C C . GLN A 1 210 ? 2.570 5.125 -22.491 1.00 97.25 210 GLN A C 1
ATOM 1705 O O . GLN A 1 210 ? 3.143 5.354 -23.555 1.00 97.25 210 GLN A O 1
ATOM 1710 N N . LYS A 1 211 ? 2.318 3.891 -22.059 1.00 95.50 211 LYS A N 1
ATOM 1711 C CA . LYS A 1 211 ? 2.724 2.678 -22.774 1.00 95.50 211 LYS A CA 1
ATOM 1712 C C . LYS A 1 211 ? 1.592 1.662 -22.763 1.00 95.50 211 LYS A C 1
ATOM 1714 O O . LYS A 1 211 ? 0.808 1.609 -21.818 1.00 95.50 211 LYS A O 1
ATOM 1719 N N . THR A 1 212 ? 1.512 0.839 -23.799 1.00 95.94 212 THR A N 1
ATOM 1720 C CA . THR A 1 212 ? 0.621 -0.324 -23.811 1.00 95.94 212 THR A CA 1
ATOM 1721 C C . THR A 1 212 ? 1.411 -1.555 -23.392 1.00 95.94 212 THR A C 1
ATOM 1723 O O . THR A 1 212 ? 2.437 -1.862 -23.995 1.00 95.94 212 THR A O 1
ATOM 1726 N N . LEU A 1 213 ? 0.923 -2.280 -22.389 1.00 95.25 213 LEU A N 1
ATOM 1727 C CA . LEU A 1 213 ? 1.469 -3.568 -21.960 1.00 95.25 213 LEU A CA 1
ATOM 1728 C C . LEU A 1 213 ? 0.370 -4.628 -21.960 1.00 95.25 213 LEU A C 1
ATOM 1730 O O . LEU A 1 213 ? -0.811 -4.302 -21.843 1.00 95.25 213 LEU A O 1
ATOM 1734 N N . ILE A 1 214 ? 0.739 -5.901 -22.059 1.00 95.88 214 ILE A N 1
ATOM 1735 C CA . ILE A 1 214 ? -0.192 -7.003 -21.802 1.00 95.88 214 ILE A CA 1
ATOM 1736 C C . ILE A 1 214 ? -0.103 -7.338 -20.314 1.00 95.88 214 ILE A C 1
ATOM 1738 O O . ILE A 1 214 ? 0.865 -7.960 -19.887 1.00 95.88 214 ILE A O 1
ATOM 1742 N N . PHE A 1 215 ? -1.090 -6.907 -19.531 1.00 96.31 215 PHE A N 1
ATOM 1743 C CA . PHE A 1 215 ? -1.185 -7.168 -18.093 1.00 96.31 215 PHE A CA 1
ATOM 1744 C C . PHE A 1 215 ? -2.332 -8.140 -17.824 1.00 96.31 215 PHE A C 1
ATOM 1746 O O . PHE A 1 215 ? -3.466 -7.858 -18.216 1.00 96.31 215 PHE A O 1
ATOM 1753 N N . GLU A 1 216 ? -2.037 -9.284 -17.197 1.00 94.12 216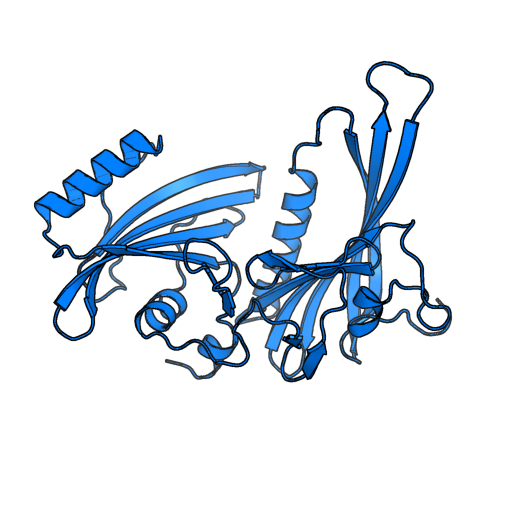 GLU A N 1
ATOM 1754 C CA . GLU A 1 216 ? -2.999 -10.387 -17.008 1.00 94.12 216 GLU A CA 1
ATOM 1755 C C . GLU A 1 216 ? -3.780 -10.693 -18.304 1.00 94.12 216 GLU A C 1
ATOM 1757 O O . GLU A 1 216 ? -5.009 -10.652 -18.335 1.00 94.12 216 GLU A O 1
ATOM 1762 N N . GLU A 1 217 ? -3.043 -10.939 -19.398 1.00 90.75 217 GLU A N 1
ATOM 1763 C CA . GLU A 1 217 ? -3.569 -11.289 -20.736 1.00 90.75 217 GLU A CA 1
ATOM 1764 C C . GLU A 1 217 ? -4.345 -10.172 -21.457 1.00 90.75 217 GLU A C 1
ATOM 1766 O O . GLU A 1 217 ? -4.824 -10.364 -22.576 1.00 90.75 217 GLU A O 1
ATOM 1771 N N . LYS A 1 218 ? -4.423 -8.974 -20.872 1.00 92.75 218 LYS A N 1
ATOM 1772 C CA . LYS A 1 218 ? -5.169 -7.844 -21.426 1.00 92.75 218 LYS A CA 1
ATOM 1773 C C . LYS A 1 218 ? -4.253 -6.683 -21.794 1.00 92.75 218 LYS A C 1
ATOM 1775 O O . LYS A 1 218 ? -3.504 -6.175 -20.958 1.00 92.75 218 LYS A O 1
ATOM 1780 N N . ALA A 1 219 ? -4.385 -6.194 -23.027 1.00 95.69 219 ALA A N 1
ATOM 1781 C CA . ALA A 1 219 ? -3.776 -4.933 -23.437 1.00 95.69 219 ALA A CA 1
ATOM 1782 C C . ALA A 1 219 ? -4.278 -3.789 -22.540 1.00 95.69 219 ALA A C 1
ATOM 1784 O O . ALA A 1 219 ? -5.477 -3.513 -22.462 1.00 95.69 219 ALA A O 1
ATOM 1785 N N . THR A 1 220 ? -3.350 -3.156 -21.832 1.00 96.56 220 THR A N 1
ATOM 1786 C CA . THR A 1 220 ? -3.620 -2.175 -20.785 1.00 96.56 220 THR A CA 1
ATOM 1787 C C . THR A 1 220 ? -2.717 -0.966 -20.989 1.00 96.56 220 THR A C 1
ATOM 1789 O O . THR A 1 220 ? -1.505 -1.109 -21.143 1.00 96.56 220 THR A O 1
ATOM 1792 N N . GLN A 1 221 ? -3.316 0.227 -20.978 1.00 96.69 221 GLN A N 1
ATOM 1793 C CA . GLN A 1 221 ? -2.568 1.479 -20.908 1.00 96.69 221 GLN A CA 1
ATOM 1794 C C . GLN A 1 221 ? -1.991 1.640 -19.504 1.00 96.69 221 GLN A C 1
ATOM 1796 O O . GLN A 1 221 ? -2.723 1.555 -18.515 1.00 96.69 221 GLN A O 1
ATOM 1801 N N . VAL A 1 222 ? -0.691 1.882 -19.431 1.00 97.19 222 VAL A N 1
ATOM 1802 C CA . VAL A 1 222 ? 0.048 2.093 -18.188 1.00 97.19 222 VAL A CA 1
ATOM 1803 C C . VAL A 1 222 ? 0.840 3.387 -18.280 1.00 97.19 222 VAL A C 1
ATOM 1805 O O . VAL A 1 222 ? 1.195 3.833 -19.373 1.00 97.19 222 VAL A O 1
ATOM 1808 N N . THR A 1 223 ? 1.171 3.958 -17.126 1.00 97.94 223 THR A N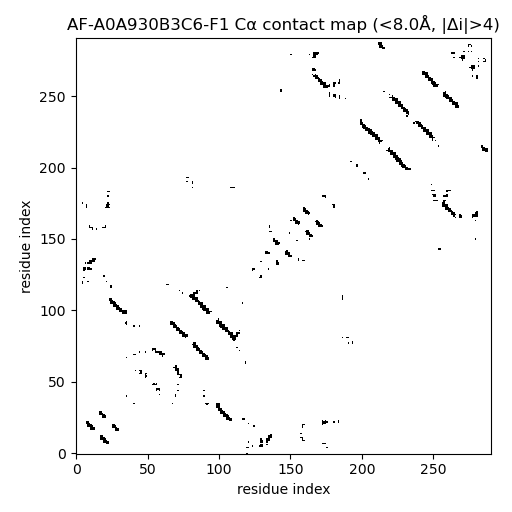 1
ATOM 1809 C CA . THR A 1 223 ? 2.202 4.999 -17.061 1.00 97.94 223 THR A CA 1
ATOM 1810 C C . THR A 1 223 ? 3.527 4.330 -16.715 1.00 97.94 223 THR A C 1
ATOM 1812 O O . THR A 1 223 ? 3.655 3.752 -15.636 1.00 97.94 223 THR A O 1
ATOM 1815 N N . GLU A 1 224 ? 4.489 4.378 -17.630 1.00 97.50 224 GLU A N 1
ATOM 1816 C CA . GLU A 1 224 ? 5.882 4.020 -17.363 1.00 97.50 224 GLU A CA 1
ATOM 1817 C C . GLU A 1 224 ? 6.598 5.258 -16.828 1.00 97.50 224 GLU A C 1
ATOM 1819 O O . GLU A 1 224 ? 6.534 6.331 -17.431 1.00 97.50 224 GLU A O 1
ATOM 1824 N N . VAL A 1 225 ? 7.276 5.106 -15.699 1.00 97.00 225 VAL A N 1
ATOM 1825 C CA . VAL A 1 225 ? 8.164 6.119 -15.138 1.00 97.00 225 VAL A CA 1
ATOM 1826 C C . VAL A 1 225 ? 9.536 5.492 -14.971 1.00 97.00 225 VAL A C 1
ATOM 1828 O O . VAL A 1 225 ? 9.654 4.387 -14.443 1.00 97.00 225 VAL A O 1
ATOM 1831 N N . ILE A 1 226 ? 10.572 6.195 -15.420 1.00 96.62 226 ILE A N 1
ATOM 1832 C CA . ILE A 1 226 ? 11.959 5.775 -15.229 1.00 96.62 226 ILE A CA 1
ATOM 1833 C C . ILE A 1 226 ? 12.621 6.756 -14.273 1.00 96.62 226 ILE A C 1
ATOM 1835 O O . ILE A 1 226 ? 12.681 7.962 -14.541 1.00 96.62 226 ILE A O 1
ATOM 1839 N N . TYR A 1 227 ? 13.130 6.223 -13.170 1.00 94.81 227 TYR A N 1
ATOM 1840 C CA . TYR A 1 227 ? 13.924 6.955 -12.195 1.00 94.81 227 TYR A CA 1
ATOM 1841 C C . TYR A 1 227 ? 15.401 6.618 -12.378 1.00 94.81 227 TYR A C 1
ATOM 1843 O O . TYR A 1 227 ? 15.747 5.446 -12.497 1.00 94.81 227 TYR A O 1
ATOM 1851 N N . ASN A 1 228 ? 16.266 7.628 -12.384 1.00 94.81 228 ASN A N 1
ATOM 1852 C CA . ASN A 1 228 ? 17.706 7.452 -12.257 1.00 94.81 228 ASN A CA 1
ATOM 1853 C C . ASN A 1 228 ? 18.083 7.516 -10.778 1.00 94.81 228 ASN A C 1
ATOM 1855 O O . ASN A 1 228 ? 17.785 8.507 -10.109 1.00 94.81 228 ASN A O 1
ATOM 1859 N N . GLU A 1 229 ? 18.729 6.468 -10.290 1.00 94.00 229 GLU A N 1
ATOM 1860 C CA . GLU A 1 229 ? 19.404 6.431 -9.001 1.00 94.00 229 GLU A CA 1
ATOM 1861 C C . GLU A 1 229 ? 20.893 6.655 -9.253 1.00 94.00 229 GLU A C 1
ATOM 1863 O O . GLU A 1 229 ? 21.558 5.812 -9.850 1.00 94.00 229 GLU A O 1
ATOM 1868 N N . HIS A 1 230 ? 21.400 7.792 -8.790 1.00 94.25 230 HIS A N 1
ATOM 1869 C CA . HIS A 1 230 ? 22.817 8.119 -8.833 1.00 94.25 230 HIS A CA 1
ATOM 1870 C C . HIS A 1 230 ? 23.430 7.883 -7.456 1.00 94.25 230 HIS A C 1
ATOM 1872 O O . HIS A 1 230 ? 23.007 8.506 -6.480 1.00 94.25 230 HIS A O 1
ATOM 1878 N N . TYR A 1 231 ? 24.429 7.014 -7.375 1.00 94.88 231 TYR A N 1
ATOM 1879 C CA . TYR A 1 231 ? 25.252 6.809 -6.190 1.00 94.88 231 TYR A CA 1
ATOM 1880 C C . TYR A 1 231 ? 26.607 7.495 -6.354 1.00 94.88 231 TYR A C 1
ATOM 1882 O O . TYR A 1 231 ? 27.281 7.295 -7.363 1.00 94.88 231 TYR A O 1
ATOM 1890 N N . GLN A 1 232 ? 27.033 8.224 -5.323 1.00 95.06 232 GLN A N 1
ATOM 1891 C CA . GLN A 1 232 ? 28.354 8.843 -5.234 1.00 95.06 232 GLN A CA 1
ATOM 1892 C C . GLN A 1 232 ? 29.084 8.326 -3.992 1.00 95.06 232 GLN A C 1
ATOM 1894 O O . GLN A 1 232 ? 28.624 8.563 -2.879 1.00 95.06 232 GLN A O 1
ATOM 1899 N N . ASP A 1 233 ? 30.242 7.674 -4.140 1.00 94.81 233 ASP A N 1
ATOM 1900 C CA . ASP A 1 233 ? 31.002 7.242 -2.958 1.00 94.81 233 ASP A CA 1
ATOM 1901 C C . ASP A 1 233 ? 31.405 8.458 -2.094 1.00 94.81 233 ASP A C 1
ATOM 1903 O O . ASP A 1 233 ? 31.881 9.465 -2.637 1.00 94.81 233 ASP A O 1
ATOM 1907 N N . PRO A 1 234 ? 31.203 8.407 -0.761 1.00 92.56 234 PRO A N 1
ATOM 1908 C CA . PRO A 1 234 ? 31.443 9.551 0.118 1.00 92.56 234 PRO A CA 1
ATOM 1909 C C . PRO A 1 234 ? 32.923 9.947 0.234 1.00 92.56 234 PRO A C 1
ATOM 1911 O O . PRO A 1 234 ? 33.217 11.077 0.631 1.00 92.56 234 PRO A O 1
ATOM 1914 N N . ILE A 1 235 ? 33.853 9.041 -0.082 1.00 93.75 235 ILE A N 1
ATOM 1915 C CA . ILE A 1 235 ? 35.303 9.244 0.036 1.00 93.75 235 ILE A CA 1
ATOM 1916 C C . ILE A 1 235 ? 35.928 9.327 -1.359 1.00 93.75 235 ILE A C 1
ATOM 1918 O O . ILE A 1 235 ? 36.654 10.273 -1.676 1.00 93.75 235 ILE A O 1
ATOM 1922 N N . LEU A 1 236 ? 35.626 8.356 -2.215 1.00 92.88 236 LEU A N 1
ATOM 1923 C CA . LEU A 1 236 ? 36.156 8.251 -3.567 1.00 92.88 236 LEU A CA 1
ATOM 1924 C C . LEU A 1 236 ? 35.236 8.970 -4.551 1.00 92.88 236 LEU A C 1
ATOM 1926 O O . LEU A 1 236 ? 34.473 8.344 -5.276 1.00 92.88 236 LEU A O 1
ATOM 1930 N N . LYS A 1 237 ? 35.355 10.300 -4.637 1.00 88.19 237 LYS A N 1
ATOM 1931 C CA . LYS A 1 237 ? 34.514 11.121 -5.532 1.00 88.19 237 LYS A CA 1
ATOM 1932 C C . LYS A 1 237 ? 34.538 10.693 -7.012 1.00 88.19 237 LYS A C 1
ATOM 1934 O O . LYS A 1 237 ? 33.624 11.024 -7.753 1.00 88.19 237 LYS A O 1
ATOM 1939 N N . SER A 1 238 ? 35.567 9.969 -7.454 1.00 91.56 238 SER A N 1
ATOM 1940 C CA . SER A 1 238 ? 35.655 9.409 -8.809 1.00 91.56 238 SER A CA 1
ATOM 1941 C C . SER A 1 238 ? 34.811 8.150 -9.027 1.00 91.56 238 SER A C 1
ATOM 1943 O O . SER A 1 238 ? 34.559 7.797 -10.177 1.00 91.56 238 SER A O 1
ATOM 1945 N N . TYR A 1 239 ? 34.392 7.465 -7.961 1.00 92.75 239 TYR A N 1
ATOM 1946 C CA . TYR A 1 239 ? 33.522 6.299 -8.036 1.00 92.75 239 TYR A CA 1
ATOM 1947 C C . TYR A 1 239 ? 32.061 6.731 -7.928 1.00 92.75 239 TYR A C 1
ATOM 1949 O O . TYR A 1 239 ? 31.613 7.222 -6.889 1.00 92.75 239 TYR A O 1
ATOM 1957 N N . TYR A 1 240 ? 31.319 6.512 -9.006 1.00 91.38 240 TYR A N 1
ATOM 1958 C CA . TYR A 1 240 ? 29.879 6.698 -9.052 1.00 91.38 240 TYR A CA 1
ATOM 1959 C C . TYR A 1 240 ? 29.227 5.546 -9.811 1.00 91.38 240 TYR A C 1
ATOM 1961 O O . TYR A 1 240 ? 29.869 4.867 -10.616 1.00 91.38 240 TYR A O 1
ATOM 1969 N N . GLN A 1 241 ? 27.946 5.325 -9.539 1.00 93.81 241 GLN A N 1
ATOM 1970 C CA . GLN A 1 241 ? 27.137 4.329 -10.228 1.00 93.81 241 GLN A CA 1
ATOM 1971 C C . GLN A 1 241 ? 25.760 4.916 -10.521 1.00 93.81 241 GLN A C 1
ATOM 1973 O O . GLN A 1 241 ? 25.112 5.444 -9.622 1.00 93.81 241 GLN A O 1
ATOM 1978 N N . ASP A 1 242 ? 25.314 4.785 -11.767 1.00 95.06 242 ASP A N 1
ATOM 1979 C CA . ASP A 1 242 ? 23.959 5.130 -12.186 1.00 95.06 242 ASP A CA 1
ATOM 1980 C C . ASP A 1 242 ? 23.182 3.852 -12.493 1.00 95.06 242 ASP A C 1
ATOM 1982 O O . ASP A 1 242 ? 23.596 3.054 -13.335 1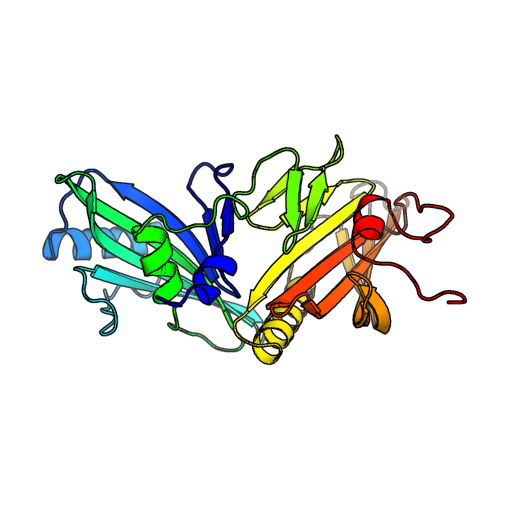.00 95.06 242 ASP A O 1
ATOM 1986 N N . ASN A 1 243 ? 22.048 3.674 -11.821 1.00 95.81 243 ASN A N 1
ATOM 1987 C CA . ASN A 1 243 ? 21.100 2.59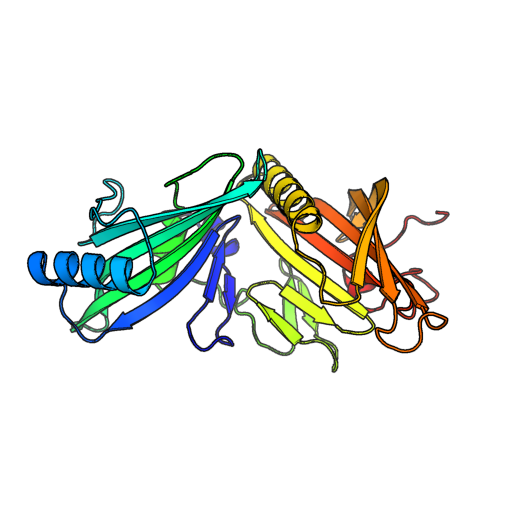6 -12.089 1.00 95.81 243 ASN A CA 1
ATOM 1988 C C . ASN A 1 243 ? 19.737 3.195 -12.430 1.00 95.81 243 ASN A C 1
ATOM 1990 O O . ASN A 1 243 ? 19.353 4.243 -11.901 1.00 95.81 243 ASN A O 1
ATOM 1994 N N . LYS A 1 244 ? 18.956 2.509 -13.263 1.00 96.62 244 LYS A N 1
ATOM 1995 C CA . LYS A 1 244 ? 17.597 2.951 -13.600 1.00 96.62 244 LYS A CA 1
ATOM 1996 C C . LYS A 1 244 ? 16.568 2.032 -12.974 1.00 96.62 244 LYS A C 1
ATOM 1998 O O . LYS A 1 244 ? 16.593 0.826 -13.194 1.00 96.62 244 LYS A O 1
ATOM 2003 N N . LEU A 1 245 ? 15.620 2.615 -12.252 1.00 96.19 245 LEU A N 1
ATOM 2004 C CA . LEU A 1 245 ? 14.416 1.932 -11.799 1.00 96.19 245 LEU A CA 1
ATOM 2005 C C . LEU A 1 245 ? 13.295 2.203 -12.803 1.00 96.19 245 LEU A C 1
ATOM 2007 O O . LEU A 1 245 ? 12.852 3.343 -12.960 1.00 96.19 245 LEU A O 1
ATOM 2011 N N . ILE A 1 246 ? 12.831 1.152 -13.471 1.00 97.12 246 ILE A N 1
ATOM 2012 C CA . ILE A 1 246 ? 11.679 1.190 -14.368 1.00 97.12 246 ILE A CA 1
ATOM 2013 C C . ILE A 1 246 ? 10.444 0.831 -13.548 1.00 97.12 246 ILE A C 1
ATOM 2015 O O . ILE A 1 246 ? 10.426 -0.201 -12.878 1.00 97.12 246 ILE A O 1
ATOM 2019 N N . VAL A 1 247 ? 9.415 1.675 -13.596 1.00 97.75 247 VAL A N 1
ATOM 2020 C CA . VAL A 1 247 ? 8.184 1.517 -12.817 1.00 97.75 247 VAL A CA 1
ATOM 2021 C C . VAL A 1 247 ? 6.966 1.612 -13.727 1.00 97.75 247 VAL A C 1
ATOM 2023 O O . VAL A 1 247 ? 6.796 2.585 -14.459 1.00 97.75 247 VAL A O 1
ATOM 2026 N N . TYR A 1 248 ? 6.085 0.623 -13.643 1.00 98.00 248 TYR A N 1
ATOM 2027 C CA . TYR A 1 248 ? 4.792 0.589 -14.310 1.00 98.00 248 TYR A CA 1
ATOM 2028 C C . TYR A 1 248 ? 3.674 0.845 -13.310 1.00 98.00 248 TYR A C 1
ATOM 2030 O O . TYR A 1 248 ? 3.428 0.024 -12.430 1.00 98.00 248 TYR A O 1
ATOM 2038 N N . TYR A 1 249 ? 2.961 1.956 -13.483 1.00 98.06 249 TYR A N 1
ATOM 2039 C CA . TYR A 1 249 ? 1.740 2.271 -12.746 1.00 98.06 249 TYR A CA 1
ATOM 2040 C C . TYR A 1 249 ? 0.527 1.810 -13.555 1.00 98.06 249 TYR A C 1
ATOM 2042 O O . TYR A 1 249 ? 0.254 2.324 -14.646 1.00 98.06 249 TYR A O 1
ATOM 2050 N N . ILE A 1 250 ? -0.193 0.828 -13.019 1.00 98.38 250 ILE A N 1
ATOM 2051 C CA . ILE A 1 250 ? -1.246 0.088 -13.713 1.00 98.38 250 ILE A CA 1
ATOM 2052 C C . ILE A 1 250 ? -2.559 0.246 -12.948 1.00 98.38 250 ILE A C 1
ATOM 2054 O O . ILE A 1 250 ? -2.673 -0.167 -11.796 1.00 98.38 250 ILE A O 1
ATOM 2058 N N . ALA A 1 251 ? -3.580 0.794 -13.605 1.00 98.19 251 ALA A N 1
ATOM 2059 C CA . ALA A 1 251 ? -4.943 0.815 -13.085 1.00 98.19 251 ALA A CA 1
ATOM 2060 C C . ALA A 1 251 ? -5.918 0.306 -14.148 1.00 98.19 251 ALA A C 1
ATOM 2062 O O . ALA A 1 251 ? -6.098 0.928 -15.196 1.00 98.19 251 ALA A O 1
ATOM 2063 N N . THR A 1 252 ? -6.541 -0.844 -13.897 1.00 97.75 252 THR A N 1
ATOM 2064 C CA . THR A 1 252 ? -7.427 -1.503 -14.869 1.00 97.75 252 THR A CA 1
ATOM 2065 C C . THR A 1 252 ? -8.440 -2.411 -14.172 1.00 97.75 252 THR A C 1
ATOM 2067 O O . THR A 1 252 ? -8.505 -2.474 -12.947 1.00 97.75 252 THR A O 1
ATOM 2070 N N . ILE A 1 253 ? -9.259 -3.100 -14.965 1.00 96.50 253 ILE A N 1
ATOM 2071 C CA . ILE A 1 253 ? -10.156 -4.157 -14.498 1.00 96.50 253 ILE A CA 1
ATOM 2072 C C . ILE A 1 253 ? -9.584 -5.502 -14.936 1.00 96.50 253 ILE A C 1
ATOM 2074 O O . ILE A 1 253 ? -9.450 -5.747 -16.140 1.00 96.50 253 ILE A O 1
ATOM 2078 N N . VAL A 1 254 ? -9.320 -6.370 -13.960 1.00 94.69 254 VAL A N 1
ATOM 2079 C CA . VAL A 1 254 ? -8.915 -7.768 -14.155 1.00 94.69 254 VAL A CA 1
ATOM 2080 C C . VAL A 1 254 ? -9.960 -8.656 -13.493 1.00 94.69 254 VAL A C 1
ATOM 2082 O O . VAL A 1 254 ? -10.277 -8.473 -12.320 1.00 94.69 254 VAL A O 1
ATOM 2085 N N . ARG A 1 255 ? -10.537 -9.596 -14.256 1.00 92.38 255 ARG A N 1
ATOM 2086 C CA . ARG A 1 255 ? -11.543 -10.566 -13.770 1.00 92.38 255 ARG A CA 1
ATOM 2087 C C . ARG A 1 255 ? -12.681 -9.914 -12.956 1.00 92.38 255 ARG A C 1
ATOM 2089 O O . ARG A 1 255 ? -13.121 -10.436 -11.937 1.00 92.38 255 ARG A O 1
ATOM 2096 N N . GLY A 1 256 ? -13.146 -8.746 -13.408 1.00 91.88 256 GLY A N 1
ATOM 2097 C CA . GLY A 1 256 ? -14.247 -8.001 -12.786 1.00 91.88 256 GLY A CA 1
ATOM 2098 C C . GLY A 1 256 ? -13.885 -7.221 -11.517 1.00 91.88 256 GLY A C 1
ATOM 2099 O O . GLY A 1 256 ? -14.787 -6.749 -10.835 1.00 91.88 256 GLY A O 1
ATOM 2100 N N . GLN A 1 257 ? -12.601 -7.080 -11.181 1.00 94.25 257 GLN A N 1
ATOM 2101 C CA . GLN A 1 257 ? -12.132 -6.298 -10.034 1.00 94.25 257 GLN A CA 1
ATOM 2102 C C . GLN A 1 257 ? -11.294 -5.113 -10.519 1.00 94.25 257 GLN A C 1
ATOM 2104 O O . GLN A 1 257 ? -10.417 -5.281 -11.371 1.00 94.25 257 GLN A O 1
ATOM 2109 N N . ALA A 1 258 ? -11.556 -3.919 -9.983 1.00 97.06 258 ALA A N 1
ATOM 2110 C CA . ALA A 1 258 ? -10.708 -2.761 -10.226 1.00 97.06 258 ALA A CA 1
ATOM 2111 C C . ALA A 1 258 ? -9.429 -2.887 -9.392 1.00 97.06 258 ALA A C 1
ATOM 2113 O O . ALA A 1 258 ? -9.483 -3.00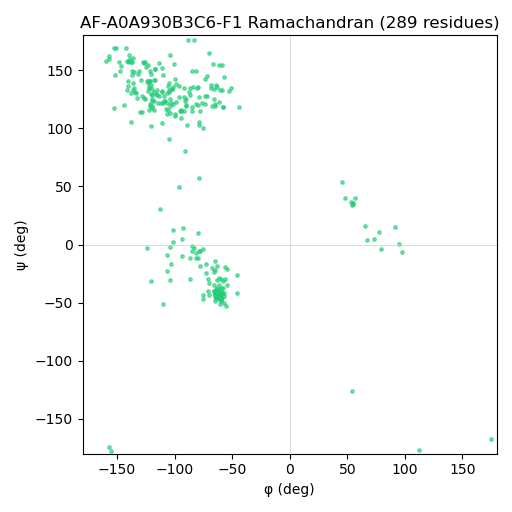1 -8.167 1.00 97.06 258 ALA A O 1
ATOM 2114 N N . ILE A 1 259 ? -8.283 -2.880 -10.065 1.00 97.56 259 ILE A N 1
ATOM 2115 C CA . ILE A 1 259 ? -6.970 -3.076 -9.456 1.00 97.56 259 ILE A CA 1
ATOM 2116 C C . ILE A 1 259 ? -6.097 -1.850 -9.693 1.00 97.56 259 ILE A C 1
ATOM 2118 O O . ILE A 1 259 ? -6.021 -1.345 -10.813 1.00 97.56 259 ILE A O 1
ATOM 2122 N N . ALA A 1 260 ? -5.433 -1.407 -8.630 1.00 98.00 260 ALA A N 1
ATOM 2123 C CA . ALA A 1 260 ? -4.263 -0.544 -8.679 1.00 98.00 260 ALA A CA 1
ATOM 2124 C C . ALA A 1 260 ? -3.038 -1.423 -8.416 1.00 98.00 260 ALA A C 1
ATOM 2126 O O . ALA A 1 260 ? -2.973 -2.088 -7.381 1.00 98.00 260 ALA A O 1
ATOM 2127 N N . CYS A 1 261 ? -2.097 -1.455 -9.349 1.00 97.94 261 CYS A N 1
ATOM 2128 C CA . CYS A 1 261 ? -0.895 -2.272 -9.276 1.00 97.94 261 CYS A CA 1
ATOM 2129 C C . CYS A 1 261 ? 0.308 -1.431 -9.697 1.00 97.94 261 CYS A C 1
ATOM 2131 O O . CYS A 1 261 ? 0.245 -0.728 -10.707 1.00 97.94 261 CYS A O 1
ATOM 2133 N N . VAL A 1 262 ? 1.402 -1.511 -8.945 1.00 97.94 262 VAL A N 1
ATOM 2134 C CA . VAL A 1 262 ? 2.688 -0.951 -9.361 1.00 97.94 262 VAL A CA 1
ATOM 2135 C C . VAL A 1 262 ? 3.695 -2.078 -9.425 1.00 97.94 262 VAL A C 1
ATOM 2137 O O . VAL A 1 262 ? 3.806 -2.875 -8.496 1.00 97.94 262 VAL A O 1
ATOM 2140 N N . ILE A 1 263 ? 4.382 -2.171 -10.557 1.00 98.00 263 ILE A N 1
ATOM 2141 C CA . ILE A 1 263 ? 5.415 -3.173 -10.809 1.00 98.00 263 ILE A CA 1
ATOM 2142 C C . ILE A 1 263 ? 6.692 -2.428 -11.150 1.00 98.00 263 ILE A C 1
ATOM 2144 O O . ILE A 1 263 ? 6.654 -1.489 -11.944 1.00 98.00 263 ILE A O 1
ATOM 2148 N N . SER A 1 264 ? 7.814 -2.827 -10.571 1.00 97.25 264 SER A N 1
ATOM 2149 C CA . SER A 1 264 ? 9.097 -2.190 -10.840 1.00 97.25 264 SER A CA 1
ATOM 2150 C C . SER A 1 264 ? 10.237 -3.187 -10.944 1.00 97.25 264 SER A C 1
ATOM 2152 O O . SER A 1 264 ? 10.155 -4.315 -10.459 1.00 97.25 264 SER A O 1
ATOM 2154 N N . TYR A 1 265 ? 11.303 -2.775 -11.616 1.00 97.75 265 TYR A N 1
ATOM 2155 C CA . TYR A 1 265 ? 12.553 -3.518 -11.693 1.00 97.75 265 TYR A CA 1
ATOM 2156 C C . TYR A 1 265 ? 13.701 -2.591 -12.081 1.00 97.75 265 TYR A C 1
ATOM 2158 O O . TYR A 1 265 ? 13.495 -1.524 -12.666 1.00 97.75 265 TYR A O 1
ATOM 2166 N N . TRP A 1 266 ? 14.915 -3.007 -11.750 1.00 97.19 266 TRP A N 1
ATOM 2167 C CA . TRP A 1 266 ? 16.127 -2.291 -12.112 1.00 97.19 266 TRP A CA 1
ATOM 2168 C C . TRP A 1 266 ? 16.595 -2.670 -13.512 1.00 97.19 266 TRP A C 1
ATOM 2170 O O . TRP A 1 266 ? 16.420 -3.804 -13.960 1.00 97.19 266 TRP A O 1
ATOM 2180 N N . ASP A 1 267 ? 17.234 -1.739 -14.207 1.00 96.44 267 ASP A N 1
ATOM 2181 C CA . ASP A 1 267 ? 17.791 -1.968 -15.538 1.00 96.44 267 ASP A CA 1
ATOM 2182 C C . ASP A 1 267 ? 18.874 -3.049 -15.576 1.00 96.44 267 ASP A C 1
ATOM 2184 O O . ASP A 1 267 ? 18.975 -3.738 -16.592 1.00 96.44 267 ASP A O 1
ATOM 2188 N N . TYR A 1 268 ? 19.603 -3.238 -14.474 1.00 94.75 268 TYR A N 1
ATOM 2189 C CA . TYR A 1 268 ? 20.578 -4.315 -14.293 1.00 94.75 268 TYR A CA 1
ATOM 2190 C C . TYR A 1 268 ? 19.959 -5.685 -13.965 1.00 94.75 268 TYR A C 1
ATOM 2192 O O . TYR A 1 268 ? 20.690 -6.671 -13.864 1.00 94.75 268 TYR A O 1
ATOM 2200 N N . ASN A 1 269 ? 18.639 -5.791 -13.759 1.00 96.44 269 ASN A N 1
ATOM 2201 C CA . ASN A 1 269 ? 18.003 -7.094 -13.563 1.00 96.44 269 ASN A CA 1
ATOM 2202 C C . ASN A 1 269 ? 18.040 -7.909 -14.862 1.00 96.44 269 ASN A C 1
ATOM 2204 O O . ASN A 1 269 ? 17.712 -7.406 -15.939 1.00 96.44 269 ASN A O 1
ATOM 2208 N N . GLU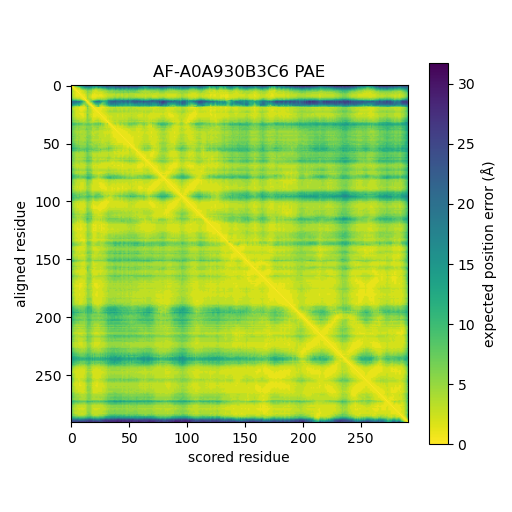 A 1 270 ? 18.411 -9.185 -14.745 1.00 95.62 270 GLU A N 1
ATOM 2209 C CA . GLU A 1 270 ? 18.440 -10.120 -15.868 1.00 95.62 270 GLU A CA 1
ATOM 2210 C C . GLU A 1 270 ? 17.050 -10.235 -16.505 1.00 95.62 270 GLU A C 1
ATOM 2212 O O . GLU A 1 270 ? 16.044 -10.391 -15.809 1.00 95.62 270 GLU A O 1
ATOM 2217 N N . ARG A 1 271 ? 16.999 -10.157 -17.837 1.00 95.38 271 ARG A N 1
ATOM 2218 C CA . ARG A 1 271 ? 15.758 -10.185 -18.618 1.00 95.38 271 ARG A CA 1
ATOM 2219 C C . ARG A 1 271 ? 15.615 -11.525 -19.311 1.00 95.38 271 ARG A C 1
ATOM 2221 O O . ARG A 1 271 ? 16.570 -12.010 -19.917 1.00 95.38 271 ARG A O 1
ATOM 2228 N N . LEU A 1 272 ? 14.411 -12.082 -19.275 1.00 94.31 272 LEU A N 1
ATOM 2229 C CA . LEU A 1 272 ? 14.122 -13.292 -20.028 1.00 94.31 272 LEU A CA 1
ATOM 2230 C C . LEU A 1 272 ? 14.138 -12.984 -21.539 1.00 94.31 272 LEU A C 1
ATOM 2232 O O . LEU A 1 272 ? 13.597 -11.948 -21.945 1.00 94.31 272 LEU A O 1
ATOM 2236 N N . PRO A 1 273 ? 14.733 -13.850 -22.383 1.00 89.94 273 PRO A N 1
ATOM 2237 C CA . PRO A 1 273 ? 14.847 -13.598 -23.822 1.00 89.94 273 PRO A CA 1
ATOM 2238 C C . PRO A 1 273 ? 13.507 -13.423 -24.549 1.00 89.94 273 PRO A C 1
ATOM 2240 O O . PRO A 1 273 ? 13.434 -12.728 -25.558 1.00 89.94 273 PRO A O 1
ATOM 2243 N N . ASP A 1 274 ? 12.450 -14.062 -24.055 1.00 87.12 274 ASP A N 1
ATOM 2244 C CA . ASP A 1 274 ? 11.121 -14.112 -24.665 1.00 87.12 274 ASP A CA 1
ATOM 2245 C C . ASP A 1 274 ? 10.220 -12.933 -24.273 1.00 87.12 274 ASP A C 1
ATOM 2247 O O . ASP A 1 274 ? 9.362 -12.527 -25.061 1.00 87.12 274 ASP A O 1
ATOM 2251 N N . THR A 1 275 ? 10.405 -12.366 -23.077 1.00 90.38 275 THR A N 1
ATOM 2252 C CA . THR A 1 275 ? 9.591 -11.242 -22.584 1.00 90.38 275 THR A CA 1
ATOM 2253 C C . THR A 1 275 ? 10.324 -9.907 -22.585 1.00 90.38 275 THR A C 1
ATOM 2255 O O . THR A 1 275 ? 9.671 -8.861 -22.568 1.00 90.38 275 THR A O 1
ATOM 2258 N N . GLY A 1 276 ? 11.661 -9.921 -22.565 1.00 92.19 276 GLY A N 1
ATOM 2259 C CA . GLY A 1 276 ? 12.479 -8.728 -22.354 1.00 92.19 276 GLY A CA 1
ATOM 2260 C C . GLY A 1 276 ? 12.323 -8.116 -20.956 1.00 92.19 276 GLY A C 1
ATOM 2261 O O . GLY A 1 276 ? 12.707 -6.965 -20.749 1.00 92.19 276 GLY A O 1
ATOM 2262 N N . LEU A 1 277 ? 11.755 -8.856 -20.000 1.00 95.94 277 LEU A N 1
ATOM 2263 C CA . LEU A 1 277 ? 11.471 -8.410 -18.637 1.00 95.94 277 LEU A CA 1
ATOM 2264 C C . LEU A 1 277 ? 12.083 -9.385 -17.620 1.00 95.94 277 LEU A C 1
ATOM 2266 O O . LEU A 1 277 ? 12.291 -10.559 -17.940 1.00 95.94 277 LEU A O 1
ATOM 2270 N N . PRO A 1 278 ? 12.361 -8.943 -16.384 1.00 97.00 278 PRO A N 1
ATOM 2271 C CA . PRO A 1 278 ? 12.788 -9.851 -15.328 1.00 97.00 278 PRO A CA 1
ATOM 2272 C C . PRO A 1 278 ? 11.739 -10.914 -15.004 1.00 97.00 278 PRO A C 1
ATOM 2274 O O . PRO A 1 278 ? 10.544 -10.717 -15.233 1.00 97.00 278 PRO A O 1
ATOM 2277 N N . GLU A 1 279 ? 12.180 -12.053 -14.476 1.00 96.00 279 GLU A N 1
ATOM 2278 C CA . GLU A 1 279 ? 11.340 -13.249 -14.331 1.00 96.00 279 GLU A CA 1
ATOM 2279 C C . GLU A 1 279 ? 10.065 -12.997 -13.514 1.00 96.00 279 GLU A C 1
ATOM 2281 O O . GLU A 1 279 ? 8.980 -13.406 -13.924 1.00 96.00 279 GLU A O 1
ATOM 2286 N N . PHE A 1 280 ? 10.160 -12.285 -12.386 1.00 96.56 280 PHE A N 1
ATOM 2287 C CA . PHE A 1 280 ? 9.001 -12.035 -11.523 1.00 96.56 280 PHE A CA 1
ATOM 2288 C C . PHE A 1 280 ? 8.021 -11.064 -12.185 1.00 96.56 280 PHE A C 1
ATOM 2290 O O . PHE A 1 280 ? 6.823 -11.336 -12.232 1.00 96.56 280 PHE A O 1
ATOM 2297 N N . VAL A 1 281 ? 8.530 -9.990 -12.793 1.00 96.81 281 VAL A N 1
ATOM 2298 C CA . VAL A 1 281 ? 7.733 -9.039 -13.588 1.00 96.81 281 VAL A CA 1
ATOM 2299 C C . VAL A 1 281 ? 7.017 -9.739 -14.754 1.00 96.81 281 VAL A C 1
ATOM 2301 O O . VAL A 1 281 ? 5.831 -9.494 -15.001 1.00 96.81 281 VAL A O 1
ATOM 2304 N N . SER A 1 282 ? 7.707 -10.661 -15.428 1.00 95.75 282 SER A N 1
ATOM 2305 C CA . SER A 1 282 ? 7.208 -11.414 -16.588 1.00 95.75 282 SER A CA 1
ATOM 2306 C C . SER A 1 282 ? 6.002 -12.306 -16.280 1.00 95.75 282 SER A C 1
ATOM 2308 O O . SER A 1 282 ? 5.269 -12.691 -17.194 1.00 95.75 282 SER A O 1
ATOM 2310 N N . GLN A 1 283 ? 5.756 -12.624 -15.004 1.00 94.81 283 GLN A N 1
ATOM 2311 C CA . GLN A 1 283 ? 4.578 -13.396 -14.595 1.00 94.81 283 GLN A CA 1
ATOM 2312 C C . GLN A 1 283 ? 3.267 -12.607 -14.678 1.00 94.81 283 GLN A C 1
ATOM 2314 O O . GLN A 1 283 ? 2.195 -13.214 -14.631 1.00 94.81 283 GLN A O 1
ATOM 2319 N N . PHE A 1 284 ? 3.337 -11.278 -14.758 1.00 95.69 284 PHE A N 1
ATOM 2320 C CA . PHE A 1 284 ? 2.167 -10.394 -14.732 1.00 95.69 284 PHE A CA 1
ATOM 2321 C C . PHE A 1 284 ? 2.056 -9.547 -15.993 1.00 95.69 284 PHE A C 1
ATOM 2323 O O . PHE A 1 284 ? 0.950 -9.205 -16.416 1.00 95.69 284 PHE A O 1
ATOM 2330 N N . VAL A 1 285 ? 3.201 -9.200 -16.581 1.00 95.00 285 VAL A N 1
ATOM 2331 C CA . VAL A 1 285 ? 3.316 -8.226 -17.661 1.00 95.00 285 VAL A CA 1
ATOM 2332 C C . VAL A 1 285 ? 4.118 -8.805 -18.818 1.00 95.00 285 VAL A C 1
ATOM 2334 O O . VAL A 1 285 ? 5.125 -9.479 -18.619 1.00 95.00 285 VAL A O 1
ATOM 2337 N N . ARG A 1 286 ? 3.701 -8.487 -20.045 1.00 93.06 286 ARG A N 1
ATOM 2338 C CA . ARG A 1 286 ? 4.490 -8.699 -21.264 1.00 93.06 286 ARG A CA 1
ATOM 2339 C C . ARG A 1 286 ? 4.513 -7.439 -22.118 1.00 93.06 286 ARG A C 1
ATOM 2341 O O . ARG A 1 286 ? 3.540 -6.677 -22.145 1.00 93.06 286 ARG A O 1
ATOM 2348 N N . LEU A 1 287 ? 5.606 -7.252 -22.849 1.00 88.44 287 LEU A N 1
ATOM 2349 C CA . LEU A 1 287 ? 5.687 -6.254 -23.911 1.00 88.44 287 LEU A CA 1
ATOM 2350 C C . LEU A 1 287 ? 4.846 -6.717 -25.120 1.00 88.44 287 LEU A C 1
ATOM 2352 O O . LEU A 1 287 ? 4.768 -7.922 -25.386 1.00 88.44 287 LEU A O 1
ATOM 2356 N N . PRO A 1 288 ? 4.187 -5.805 -25.857 1.00 83.50 288 PRO A N 1
ATOM 2357 C CA . PRO A 1 288 ? 3.560 -6.146 -27.130 1.00 83.50 288 PRO A CA 1
ATOM 2358 C C . PRO A 1 288 ? 4.592 -6.734 -28.105 1.00 83.50 288 PRO A C 1
ATOM 2360 O O . PRO A 1 288 ? 5.744 -6.305 -28.129 1.00 83.50 288 PRO A O 1
ATOM 2363 N N . LYS A 1 289 ? 4.190 -7.705 -28.935 1.00 72.19 289 LYS A N 1
ATOM 2364 C CA . LYS A 1 289 ? 5.075 -8.248 -29.979 1.00 72.19 289 LYS A CA 1
ATOM 2365 C C . LYS A 1 289 ? 5.462 -7.126 -30.957 1.00 72.19 289 LYS A C 1
ATOM 2367 O O . LYS A 1 289 ? 4.572 -6.537 -31.561 1.00 72.19 289 LYS A O 1
ATOM 2372 N N . GLY A 1 290 ? 6.764 -6.878 -31.126 1.00 58.56 290 GLY A N 1
ATOM 2373 C CA . GLY A 1 290 ? 7.305 -5.864 -32.045 1.00 58.56 290 GLY A CA 1
ATOM 2374 C C . GLY A 1 290 ? 7.534 -4.469 -31.445 1.00 58.56 290 GLY A C 1
ATOM 2375 O O . GLY A 1 290 ? 7.681 -3.524 -32.215 1.00 58.56 290 GLY A O 1
ATOM 2376 N N . ALA A 1 291 ? 7.525 -4.340 -30.112 1.00 47.31 291 ALA A N 1
ATOM 2377 C CA . ALA A 1 291 ? 7.935 -3.132 -29.387 1.00 47.31 291 ALA A CA 1
ATOM 2378 C C . ALA A 1 291 ? 9.457 -3.034 -29.207 1.00 47.31 291 ALA A C 1
ATOM 2380 O O . ALA A 1 291 ? 10.109 -4.101 -29.134 1.00 47.31 291 ALA A O 1
#

Mean predicted aligned error: 5.09 Å

Radius of gyration: 21.1 Å; Cα contacts (8 Å, |Δi|>4): 621; chains: 1; bounding box: 58×39×63 Å

Solvent-accessible surface area (backbone atoms only — not comparable to full-atom values): 15940 Å² total; per-residue (Å²): 136,60,80,65,61,36,74,30,31,34,38,18,72,81,44,102,55,46,33,34,35,41,44,70,36,36,37,37,55,46,82,41,95,38,68,69,42,75,69,62,49,51,50,50,49,38,50,49,20,62,77,66,71,37,84,54,54,67,77,40,75,62,92,89,55,94,58,60,57,36,30,36,56,44,76,43,80,73,51,90,63,34,20,43,26,37,37,43,32,44,32,37,47,70,59,96,87,39,57,22,29,32,42,37,43,36,38,36,70,38,57,55,90,60,89,84,72,66,61,68,58,53,52,32,60,75,68,66,50,59,47,75,62,38,44,48,80,61,70,41,43,52,61,93,88,41,81,42,78,52,58,91,73,42,44,73,81,51,68,57,25,43,39,21,88,61,26,24,35,40,36,54,36,33,29,100,36,54,68,54,8,41,50,51,40,51,52,54,53,57,50,66,77,63,61,80,62,58,93,55,41,46,74,44,81,77,46,76,47,82,43,71,32,29,44,80,91,34,84,37,71,26,43,38,36,34,32,39,39,39,38,45,45,94,79,48,76,89,46,66,50,81,46,39,41,42,34,39,39,35,48,47,73,56,98,89,39,16,31,17,34,40,39,37,37,50,69,86,36,61,52,39,92,90,52,72,32,21,66,62,49,46,76,47,42,37,64,52,92,91,116

Sequence (291 aa):
QTKDAQKRLYYNPMEGDPAYAMGKYKLKLQGFAESFDTLVTKQNMVNFAKKNHILDTIPKQNPRLAMPHYYLTHYKKNGENHWQNTMVYFIGNKIEGKDVLLIATISSVSEVPSEEIDIEMLQLVLDKKVPKQNYMGGRSFDFLGRKVPLMDECYWQGVNIVRCPTKGEMNWSLHPSLAEAKQSVTLQKEWGNMIPPRPNYAYSRISEQQKTLIFEEKATQVTEVIYNEHYQDPILKSYYQDNKLIVYYIATIVRGQAIACVISYWDYNERLPDTGLPEFVSQFVRLPKGA